Protein AF-A0A7C4FRC5-F1 (afdb_monomer_lite)

Structure (mmCIF, N/CA/C/O backbone):
data_AF-A0A7C4FRC5-F1
#
_entry.id   AF-A0A7C4FRC5-F1
#
loop_
_atom_site.group_PDB
_atom_site.id
_atom_site.type_symbol
_atom_site.label_atom_id
_atom_site.label_alt_id
_atom_site.label_comp_id
_atom_site.label_asym_id
_atom_site.label_entity_id
_atom_site.label_seq_id
_atom_site.pdbx_PDB_ins_code
_atom_site.Cartn_x
_atom_site.Cartn_y
_atom_site.Cartn_z
_atom_site.occupancy
_atom_site.B_iso_or_equiv
_atom_site.auth_seq_id
_atom_site.auth_comp_id
_atom_site.auth_asym_id
_atom_site.auth_atom_id
_atom_site.pdbx_PDB_model_num
ATOM 1 N N . MET A 1 1 ? 9.834 -43.094 17.248 1.00 32.97 1 MET A N 1
ATOM 2 C CA . MET A 1 1 ? 8.992 -43.008 16.038 1.00 32.97 1 MET A CA 1
ATOM 3 C C . MET A 1 1 ? 8.050 -41.825 16.230 1.00 32.97 1 MET A C 1
ATOM 5 O O . MET A 1 1 ? 7.130 -41.928 17.028 1.00 32.97 1 MET A O 1
ATOM 9 N N . LYS A 1 2 ? 8.375 -40.655 15.663 1.00 25.75 2 LYS A N 1
ATOM 10 C CA . LYS A 1 2 ? 7.592 -39.420 15.844 1.00 25.75 2 LYS A CA 1
ATOM 11 C C . LYS A 1 2 ? 6.600 -39.301 14.687 1.00 25.75 2 LYS A C 1
ATOM 13 O O . LYS A 1 2 ? 7.012 -39.291 13.533 1.00 25.75 2 LYS A O 1
ATOM 18 N N . ILE A 1 3 ? 5.315 -39.271 15.020 1.00 27.36 3 ILE A N 1
ATOM 19 C CA . ILE A 1 3 ? 4.209 -39.043 14.088 1.00 27.36 3 ILE A CA 1
ATOM 20 C C . ILE A 1 3 ? 4.120 -37.530 13.870 1.00 27.36 3 ILE A C 1
ATOM 22 O O . ILE A 1 3 ? 3.930 -36.783 14.829 1.00 27.36 3 ILE A O 1
ATOM 26 N N . TYR A 1 4 ? 4.300 -37.083 12.630 1.00 28.72 4 TYR A N 1
ATOM 27 C CA . TYR A 1 4 ? 4.084 -35.695 12.234 1.00 28.72 4 TYR A CA 1
ATOM 28 C C . TYR A 1 4 ? 2.622 -35.538 11.815 1.00 28.72 4 TYR A C 1
ATOM 30 O O . TYR A 1 4 ? 2.188 -36.144 10.837 1.00 28.72 4 TYR A O 1
ATOM 38 N N . TYR A 1 5 ? 1.862 -34.734 12.557 1.00 27.36 5 TYR A N 1
ATOM 39 C CA . TYR A 1 5 ? 0.552 -34.276 12.109 1.00 27.36 5 TYR A CA 1
ATOM 40 C C . TYR A 1 5 ? 0.762 -33.195 11.046 1.00 27.36 5 TYR A C 1
ATOM 42 O O . TYR A 1 5 ? 1.121 -32.062 11.355 1.00 27.36 5 TYR A O 1
ATOM 50 N N . VAL A 1 6 ? 0.570 -33.568 9.783 1.00 26.67 6 VAL A N 1
ATOM 51 C CA . VAL A 1 6 ? 0.382 -32.622 8.682 1.00 26.67 6 VAL A CA 1
ATOM 52 C C . VAL A 1 6 ? -1.038 -32.078 8.815 1.00 26.67 6 VAL A C 1
ATOM 54 O O . VAL A 1 6 ? -2.004 -32.813 8.613 1.00 26.67 6 VAL A O 1
ATOM 57 N N . LEU A 1 7 ? -1.177 -30.807 9.194 1.00 25.58 7 LEU A N 1
ATOM 58 C CA . LEU A 1 7 ? -2.469 -30.128 9.182 1.00 25.58 7 LEU A CA 1
ATOM 59 C C . LEU A 1 7 ? -2.797 -29.749 7.731 1.00 25.58 7 LEU A C 1
ATOM 61 O O . LEU A 1 7 ? -2.300 -28.761 7.199 1.00 25.58 7 LEU A O 1
ATOM 65 N N . PHE A 1 8 ? -3.618 -30.572 7.085 1.00 24.08 8 PHE A N 1
ATOM 66 C CA . PHE A 1 8 ? -4.292 -30.237 5.834 1.00 24.08 8 PHE A CA 1
ATOM 67 C C . PHE A 1 8 ? -5.433 -29.265 6.158 1.00 24.08 8 PHE A C 1
ATOM 69 O O . PHE A 1 8 ? -6.417 -29.670 6.774 1.00 24.08 8 PHE A O 1
ATOM 76 N N . LEU A 1 9 ? -5.332 -28.001 5.740 1.00 26.09 9 LEU A N 1
ATOM 77 C CA . LEU A 1 9 ? -6.499 -27.120 5.666 1.00 26.09 9 LEU A CA 1
ATOM 78 C C . LEU A 1 9 ? -6.950 -27.033 4.205 1.00 26.09 9 LEU A C 1
ATOM 80 O O . LEU A 1 9 ? -6.457 -26.237 3.412 1.00 26.09 9 LEU A O 1
ATOM 84 N N . LEU A 1 10 ? -7.877 -27.922 3.852 1.00 24.50 10 LEU A N 1
ATOM 85 C CA . LEU A 1 10 ? -8.695 -27.841 2.647 1.00 24.50 10 LEU A CA 1
ATOM 86 C C . LEU A 1 10 ? -9.792 -26.802 2.903 1.00 24.50 10 LEU A C 1
ATOM 88 O O . LEU A 1 10 ? -10.707 -27.061 3.680 1.00 24.50 10 LEU A O 1
ATOM 92 N N . ILE A 1 11 ? -9.729 -25.651 2.234 1.00 30.12 11 ILE A N 1
ATOM 93 C CA . ILE A 1 11 ? -10.901 -24.785 2.065 1.00 30.12 11 ILE A CA 1
ATOM 94 C C . ILE A 1 11 ? -11.220 -24.740 0.573 1.00 30.12 11 ILE A C 1
ATOM 96 O O . ILE A 1 11 ? -10.646 -23.982 -0.202 1.00 30.12 11 ILE A O 1
ATOM 100 N N . LEU A 1 12 ? -12.136 -25.624 0.180 1.00 25.16 12 LEU A N 1
ATOM 101 C CA . LEU A 1 12 ? -12.860 -25.565 -1.082 1.00 25.16 12 LEU A CA 1
ATOM 102 C C . LEU A 1 12 ? -13.913 -24.455 -0.976 1.00 25.16 12 LEU A C 1
ATOM 104 O O . LEU A 1 12 ? -14.933 -24.646 -0.318 1.00 25.16 12 LEU A O 1
ATOM 108 N N . PHE A 1 13 ? -13.707 -23.338 -1.672 1.00 29.98 13 PHE A N 1
ATOM 109 C CA . PHE A 1 13 ? -14.815 -22.514 -2.152 1.00 29.98 13 PHE A CA 1
ATOM 110 C C . PHE A 1 13 ? -14.759 -22.434 -3.675 1.00 29.98 13 PHE A C 1
ATOM 112 O O . PHE A 1 13 ? -13.964 -21.721 -4.277 1.00 29.98 13 PHE A O 1
ATOM 119 N N . SER A 1 14 ? -15.646 -23.213 -4.289 1.00 27.55 14 SER A N 1
ATOM 120 C CA . SER A 1 14 ? -16.075 -23.065 -5.672 1.00 27.55 14 SER A CA 1
ATOM 121 C C . SER A 1 14 ? -16.861 -21.758 -5.808 1.00 27.55 14 SER A C 1
ATOM 123 O O . SER A 1 14 ? -18.084 -21.763 -5.681 1.00 27.55 14 SER A O 1
ATOM 125 N N . ILE A 1 15 ? -16.177 -20.646 -6.077 1.00 31.58 15 ILE A N 1
ATOM 126 C CA . ILE A 1 15 ? -16.778 -19.459 -6.696 1.00 31.58 15 ILE A CA 1
ATOM 127 C C . ILE A 1 15 ? -15.751 -18.906 -7.690 1.00 31.58 15 ILE A C 1
ATOM 129 O O . ILE A 1 15 ? -14.695 -18.412 -7.309 1.00 31.58 15 ILE A O 1
ATOM 133 N N . ASN A 1 16 ? -16.056 -19.030 -8.980 1.00 32.56 16 ASN A N 1
ATOM 134 C CA . ASN A 1 16 ? -15.185 -18.722 -10.120 1.00 32.56 16 ASN A CA 1
ATOM 135 C C . ASN A 1 16 ? -14.867 -17.219 -10.317 1.00 32.56 16 ASN A C 1
ATOM 137 O O . ASN A 1 16 ? -14.818 -16.789 -11.461 1.00 32.56 16 ASN A O 1
ATOM 141 N N . ASN A 1 17 ? -14.672 -16.398 -9.274 1.00 33.22 17 ASN A N 1
ATOM 142 C CA . ASN A 1 17 ? -14.395 -14.957 -9.456 1.00 33.22 17 ASN A CA 1
ATOM 143 C C . ASN A 1 17 ? -13.605 -14.235 -8.341 1.00 33.22 17 ASN A C 1
ATOM 145 O O . ASN A 1 17 ? -13.540 -13.012 -8.367 1.00 33.22 17 ASN A O 1
ATOM 149 N N . PHE A 1 18 ? -12.957 -14.923 -7.398 1.00 32.84 18 PHE A N 1
ATOM 150 C CA . PHE A 1 18 ? -12.157 -14.249 -6.361 1.00 32.84 18 PHE A CA 1
ATOM 151 C C . PHE A 1 18 ? -10.654 -14.290 -6.674 1.00 32.84 18 PHE A C 1
ATOM 153 O O . PHE A 1 18 ? -10.051 -15.359 -6.696 1.00 32.84 18 PHE A O 1
ATOM 160 N N . SER A 1 19 ? -10.038 -13.122 -6.880 1.00 30.47 19 SER A N 1
ATOM 161 C CA . SER A 1 19 ? -8.584 -12.954 -6.760 1.00 30.47 19 SER A CA 1
ATOM 162 C C . SER A 1 19 ? -8.288 -12.532 -5.323 1.00 30.47 19 SER A C 1
ATOM 164 O O . SER A 1 19 ? -8.176 -11.344 -5.041 1.00 30.47 19 SER A O 1
ATOM 166 N N . GLN A 1 20 ? -8.250 -13.485 -4.390 1.00 34.88 20 GLN A N 1
ATOM 167 C CA . GLN A 1 20 ? -7.690 -13.210 -3.067 1.00 34.88 20 GLN A CA 1
ATOM 168 C C . GLN A 1 20 ? -6.168 -13.246 -3.186 1.00 34.88 20 GLN A C 1
ATOM 170 O O . GLN A 1 20 ? -5.600 -14.292 -3.500 1.00 34.88 20 GLN A O 1
ATOM 175 N N . GLU A 1 21 ? -5.506 -12.124 -2.921 1.00 36.75 21 GLU A N 1
ATOM 176 C CA . GLU A 1 21 ? -4.086 -12.154 -2.591 1.00 36.75 21 GLU A CA 1
ATOM 177 C C . GLU A 1 21 ? -3.965 -12.499 -1.113 1.00 36.75 21 GLU A C 1
ATOM 179 O O . GLU A 1 21 ? -4.065 -11.656 -0.227 1.00 36.75 21 GLU A O 1
ATOM 184 N N . ILE A 1 22 ? -3.793 -13.789 -0.830 1.00 32.66 22 ILE A N 1
ATOM 185 C CA . ILE A 1 22 ? -3.265 -14.189 0.466 1.00 32.66 22 ILE A CA 1
ATOM 186 C C . ILE A 1 22 ? -1.756 -13.984 0.376 1.00 32.66 22 ILE A C 1
ATOM 188 O O . ILE A 1 22 ? -1.034 -14.837 -0.144 1.00 32.66 22 ILE A O 1
ATOM 192 N N . THR A 1 23 ? -1.275 -12.841 0.860 1.00 34.06 23 THR A N 1
ATOM 193 C CA . THR A 1 23 ? 0.163 -12.606 1.003 1.00 34.06 23 THR A CA 1
ATOM 194 C C . THR A 1 23 ? 0.683 -13.484 2.132 1.00 34.06 23 THR A C 1
ATOM 196 O O . THR A 1 23 ? 0.594 -13.157 3.314 1.00 34.06 23 THR A O 1
ATOM 199 N N . PHE A 1 24 ? 1.223 -14.641 1.763 1.00 29.80 24 PHE A N 1
ATOM 200 C CA . PHE A 1 24 ? 2.051 -15.429 2.657 1.00 29.80 24 PHE A CA 1
ATOM 201 C C . PHE A 1 24 ? 3.438 -14.789 2.693 1.00 29.80 24 PHE A C 1
ATOM 203 O O . PHE A 1 24 ? 4.074 -14.633 1.653 1.00 29.80 24 PHE A O 1
ATOM 210 N N . ILE A 1 25 ? 3.941 -14.478 3.886 1.00 32.75 25 ILE A N 1
ATOM 211 C CA . ILE A 1 25 ? 5.380 -14.318 4.110 1.00 32.75 25 ILE A CA 1
ATOM 212 C C . ILE A 1 25 ? 5.878 -15.675 4.625 1.00 32.75 25 ILE A C 1
ATOM 214 O O . ILE A 1 25 ? 5.890 -15.901 5.836 1.00 32.75 25 ILE A O 1
ATOM 218 N N . PRO A 1 26 ? 6.216 -16.650 3.757 1.00 26.06 26 PRO A N 1
ATOM 219 C CA . PRO A 1 26 ? 6.842 -17.867 4.232 1.00 26.06 26 PRO A CA 1
ATOM 220 C C . PRO A 1 26 ? 8.276 -17.555 4.649 1.00 26.06 26 PRO A C 1
ATOM 222 O O . PRO A 1 26 ? 9.024 -16.899 3.921 1.00 26.06 26 PRO A O 1
ATOM 225 N N . ARG A 1 27 ? 8.718 -18.136 5.766 1.00 41.72 27 ARG A N 1
ATOM 226 C CA . ARG A 1 27 ? 10.141 -18.422 5.916 1.00 41.72 27 ARG A CA 1
ATOM 227 C C . ARG A 1 27 ? 10.386 -19.788 6.533 1.00 41.72 27 ARG A C 1
ATOM 229 O O . ARG A 1 27 ? 10.473 -19.964 7.740 1.00 41.72 27 ARG A O 1
ATOM 236 N N . GLN A 1 28 ? 10.633 -20.739 5.646 1.00 32.31 28 GLN A N 1
ATOM 237 C CA . GLN A 1 28 ? 11.805 -21.587 5.795 1.00 32.31 28 GLN A CA 1
ATOM 238 C C . GLN A 1 28 ? 12.615 -21.516 4.505 1.00 32.31 28 GLN A C 1
ATOM 240 O O . GLN A 1 28 ? 12.410 -22.294 3.585 1.00 32.31 28 GLN A O 1
ATOM 245 N N . SER A 1 29 ? 13.549 -20.571 4.465 1.00 32.97 29 SER A N 1
ATOM 246 C CA . SER A 1 29 ? 14.831 -20.736 3.776 1.00 32.97 29 SER A CA 1
ATOM 247 C C . SER A 1 29 ? 15.753 -19.590 4.191 1.00 32.97 29 SER A C 1
ATOM 249 O O . SER A 1 29 ? 15.619 -18.462 3.730 1.00 32.97 29 SER A O 1
ATOM 251 N N . THR A 1 30 ? 16.600 -19.912 5.171 1.00 35.31 30 THR A N 1
ATOM 252 C CA . THR A 1 30 ? 17.904 -19.321 5.523 1.00 35.31 30 THR A CA 1
ATOM 253 C C . THR A 1 30 ? 18.158 -17.871 5.102 1.00 35.31 30 THR A C 1
ATOM 255 O O . THR A 1 30 ? 18.715 -17.602 4.043 1.00 35.31 30 THR A O 1
ATOM 258 N N . VAL A 1 31 ? 17.844 -16.942 5.996 1.00 34.38 31 VAL A N 1
ATOM 259 C CA . VAL A 1 31 ? 18.383 -15.576 5.998 1.00 34.38 31 VAL A CA 1
ATOM 260 C C . VAL A 1 31 ? 18.594 -15.285 7.484 1.00 34.38 31 VAL A C 1
ATOM 262 O O . VAL A 1 31 ? 17.645 -15.374 8.263 1.00 34.38 31 VAL A O 1
ATOM 265 N N . ASN A 1 32 ? 19.838 -15.074 7.899 1.00 32.00 32 ASN A N 1
ATOM 266 C CA . ASN A 1 32 ? 20.213 -15.017 9.314 1.00 32.00 32 ASN A CA 1
ATOM 267 C C . ASN A 1 32 ? 19.869 -13.690 10.013 1.00 32.00 32 ASN A C 1
ATOM 269 O O . ASN A 1 32 ? 20.129 -13.588 11.201 1.00 32.00 32 ASN A O 1
ATOM 273 N N . ASP A 1 33 ? 19.225 -12.729 9.339 1.00 38.34 33 ASP A N 1
ATOM 274 C CA . ASP A 1 33 ? 19.012 -11.381 9.892 1.00 38.34 33 ASP A CA 1
ATOM 275 C C . ASP A 1 33 ? 17.567 -10.869 9.763 1.00 38.34 33 ASP A C 1
ATOM 277 O O . ASP A 1 33 ? 17.327 -9.794 9.224 1.00 38.34 33 ASP A O 1
ATOM 281 N N . THR A 1 34 ? 16.561 -11.596 10.262 1.00 40.94 34 THR A N 1
ATOM 282 C CA . THR A 1 34 ? 15.280 -10.930 10.586 1.00 40.94 34 THR A CA 1
ATOM 283 C C . THR A 1 34 ? 14.762 -11.373 11.946 1.00 40.94 34 THR A C 1
ATOM 285 O O . THR A 1 34 ? 14.384 -12.524 12.138 1.00 40.94 34 THR A O 1
ATOM 288 N N . ILE A 1 35 ? 14.798 -10.400 12.847 1.00 37.84 35 ILE A N 1
ATOM 289 C CA . ILE A 1 35 ? 14.383 -10.318 14.248 1.00 37.84 35 ILE A CA 1
ATOM 290 C C . ILE A 1 35 ? 12.922 -10.776 14.476 1.00 37.84 35 ILE A C 1
ATOM 292 O O . ILE A 1 35 ? 12.035 -10.350 13.741 1.00 37.84 35 ILE A O 1
ATOM 296 N N . GLY A 1 36 ? 12.685 -11.569 15.537 1.00 45.22 36 GLY A N 1
ATOM 297 C CA . GLY A 1 36 ? 11.367 -11.870 16.137 1.00 45.22 36 GLY A CA 1
ATOM 298 C C . GLY A 1 36 ? 10.914 -13.341 16.059 1.00 45.22 36 GLY A C 1
ATOM 299 O O . GLY A 1 36 ? 10.918 -13.931 14.985 1.00 45.22 36 GLY A O 1
ATOM 300 N N . ASP A 1 37 ? 10.479 -13.921 17.188 1.00 47.16 37 ASP A N 1
ATOM 301 C CA . ASP A 1 37 ? 9.996 -15.318 17.299 1.00 47.16 37 ASP A CA 1
ATOM 302 C C . ASP A 1 37 ? 8.526 -15.516 16.854 1.00 47.16 37 ASP A C 1
ATOM 304 O O . ASP A 1 37 ? 8.022 -16.642 16.838 1.00 47.16 37 ASP A O 1
ATOM 308 N N . GLU A 1 38 ? 7.812 -14.443 16.492 1.00 53.72 38 GLU A N 1
ATOM 309 C CA . GLU A 1 38 ? 6.369 -14.476 16.221 1.00 53.72 38 GLU A CA 1
ATOM 310 C C . GLU A 1 38 ? 6.035 -14.303 14.732 1.00 53.72 38 GLU A C 1
ATOM 312 O O . GLU A 1 38 ? 6.469 -13.364 14.064 1.00 53.72 38 GLU A O 1
ATOM 317 N N . VAL A 1 39 ? 5.207 -15.210 14.207 1.00 58.56 39 VAL A N 1
ATOM 318 C CA . VAL A 1 39 ? 4.659 -15.133 12.847 1.00 58.56 39 VAL A CA 1
ATOM 319 C C . VAL A 1 39 ? 3.407 -14.257 12.865 1.00 58.56 39 VAL A C 1
ATOM 321 O O . VAL A 1 39 ? 2.383 -14.650 13.422 1.00 58.56 39 VAL A O 1
ATOM 324 N N . VAL A 1 40 ? 3.456 -13.101 12.202 1.00 67.19 40 VAL A N 1
ATOM 325 C CA . VAL A 1 40 ? 2.280 -12.243 11.996 1.00 67.19 40 VAL A CA 1
ATOM 326 C C . VAL A 1 40 ? 1.644 -12.585 10.652 1.00 67.19 40 VAL A C 1
ATOM 328 O O . VAL A 1 40 ? 2.282 -12.478 9.608 1.00 67.19 40 VAL A O 1
ATOM 331 N N . ILE A 1 41 ? 0.372 -12.985 10.665 1.00 81.56 41 ILE A N 1
ATOM 332 C CA . ILE A 1 41 ? -0.411 -13.235 9.450 1.00 81.56 41 ILE A CA 1
ATOM 333 C C . ILE A 1 41 ? -1.621 -12.307 9.466 1.00 81.56 41 ILE A C 1
ATOM 335 O O . ILE A 1 41 ? -2.393 -12.316 10.426 1.00 81.56 41 ILE A O 1
ATOM 339 N N . TYR A 1 42 ? -1.823 -11.562 8.384 1.00 90.31 42 TYR A N 1
ATOM 340 C CA . TYR A 1 42 ? -3.022 -10.760 8.160 1.00 90.31 42 TYR A CA 1
ATOM 341 C C . TYR A 1 42 ? -3.782 -11.246 6.922 1.00 90.31 42 TYR A C 1
ATOM 343 O O . TYR A 1 42 ? -3.245 -12.004 6.116 1.00 90.31 42 TYR A O 1
ATOM 351 N N . ILE A 1 43 ? -5.044 -10.838 6.791 1.00 94.06 43 ILE A N 1
ATOM 352 C CA . ILE A 1 43 ? -5.867 -11.107 5.606 1.00 94.06 43 ILE A CA 1
ATOM 353 C C . ILE A 1 43 ? -6.202 -9.782 4.928 1.00 94.06 43 ILE A C 1
ATOM 355 O O . ILE A 1 43 ? -6.788 -8.895 5.551 1.00 94.06 43 ILE A O 1
ATOM 359 N N . ASP A 1 44 ? -5.848 -9.669 3.653 1.00 96.19 44 ASP A N 1
ATOM 360 C CA . ASP A 1 44 ? -6.383 -8.637 2.775 1.00 96.19 44 ASP A CA 1
ATOM 361 C C . ASP A 1 44 ? -7.735 -9.105 2.227 1.00 96.19 44 ASP A C 1
ATOM 363 O O . ASP A 1 44 ? -7.835 -10.150 1.581 1.00 96.19 44 ASP A O 1
ATOM 367 N N . LEU A 1 45 ? -8.801 -8.382 2.560 1.00 97.19 45 LEU A N 1
ATOM 368 C CA . LEU A 1 45 ? -10.168 -8.778 2.229 1.00 97.19 45 LEU A CA 1
ATOM 369 C C . LEU A 1 45 ? -10.435 -8.694 0.722 1.00 97.19 45 LEU A C 1
ATOM 371 O O . LEU A 1 45 ? -11.249 -9.468 0.214 1.00 97.19 45 LEU A O 1
ATOM 375 N N . ALA A 1 46 ? -9.785 -7.759 0.025 1.00 96.38 46 ALA A N 1
ATOM 376 C CA . ALA A 1 46 ? -9.938 -7.554 -1.410 1.00 96.38 46 ALA A CA 1
ATOM 377 C C . ALA A 1 46 ? -8.813 -6.662 -1.948 1.00 96.38 46 ALA A C 1
ATOM 379 O O . ALA A 1 46 ? -8.694 -5.511 -1.525 1.00 96.38 46 ALA A O 1
ATOM 380 N N . ASN A 1 47 ? -8.056 -7.172 -2.927 1.00 94.81 47 ASN A N 1
ATOM 381 C CA . ASN A 1 47 ? -7.021 -6.387 -3.592 1.00 94.81 47 ASN A CA 1
ATOM 382 C C . ASN A 1 47 ? -7.638 -5.318 -4.519 1.00 94.81 47 ASN A C 1
ATOM 384 O O . ASN A 1 47 ? -8.487 -5.643 -5.352 1.00 94.81 47 ASN A O 1
ATOM 388 N N . GLU A 1 48 ? -7.196 -4.064 -4.399 1.00 95.81 48 GLU A N 1
ATOM 389 C CA . GLU A 1 48 ? -7.633 -2.896 -5.172 1.00 95.81 48 GLU A CA 1
ATOM 390 C C . GLU A 1 48 ? -9.165 -2.808 -5.287 1.00 95.81 48 GLU A C 1
ATOM 392 O O . GLU A 1 48 ? -9.735 -2.595 -6.361 1.00 95.81 48 GLU A O 1
ATOM 397 N N . ARG A 1 49 ? -9.852 -2.978 -4.154 1.00 97.19 49 ARG A N 1
ATOM 398 C CA . ARG A 1 49 ? -11.310 -3.187 -4.066 1.00 97.19 49 ARG A CA 1
ATOM 399 C C . ARG A 1 49 ? -12.170 -2.120 -4.747 1.00 97.19 49 ARG A C 1
ATOM 401 O O . ARG A 1 49 ? -13.355 -2.334 -4.978 1.00 97.19 49 ARG A O 1
ATOM 408 N N . ASN A 1 50 ? -11.635 -0.925 -4.978 1.00 97.50 50 ASN A N 1
ATOM 409 C CA . ASN A 1 50 ? -12.349 0.204 -5.574 1.00 97.50 50 ASN A CA 1
ATOM 410 C C . ASN A 1 50 ? -12.344 0.177 -7.111 1.00 97.50 50 ASN A C 1
ATOM 412 O O . ASN A 1 50 ? -13.086 0.949 -7.728 1.00 97.50 50 ASN A O 1
ATOM 416 N N . ILE A 1 51 ? -11.546 -0.687 -7.742 1.00 95.88 51 ILE A N 1
ATOM 417 C CA . ILE A 1 51 ? -11.493 -0.765 -9.200 1.00 95.88 51 ILE A C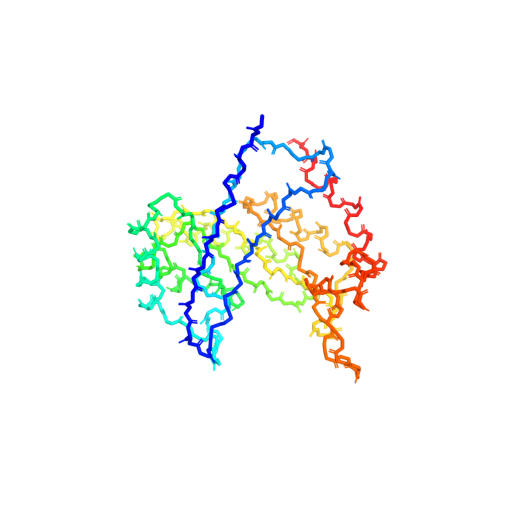A 1
ATOM 418 C C . ILE A 1 51 ? -12.793 -1.363 -9.740 1.00 95.88 51 ILE A C 1
ATOM 420 O O . ILE A 1 51 ? -13.173 -2.470 -9.379 1.00 95.88 51 ILE A O 1
ATOM 424 N N . GLN A 1 52 ? -13.461 -0.617 -10.627 1.00 95.81 52 GLN A N 1
ATOM 425 C CA . GLN A 1 52 ? -14.805 -0.892 -11.162 1.00 95.81 52 GLN A CA 1
ATOM 426 C C . GLN A 1 52 ? -14.835 -2.020 -12.214 1.00 95.81 52 GLN A C 1
ATOM 428 O O . GLN A 1 52 ? -15.494 -1.912 -13.248 1.00 95.81 52 GLN A O 1
ATOM 433 N N . ASP A 1 53 ? -14.092 -3.096 -11.969 1.00 93.50 53 ASP A N 1
ATOM 434 C CA . ASP A 1 53 ? -14.158 -4.341 -12.727 1.00 93.50 53 ASP A CA 1
ATOM 435 C C . ASP A 1 53 ? -14.538 -5.506 -11.796 1.00 93.50 53 ASP A C 1
ATOM 437 O O . ASP A 1 53 ? -15.144 -5.308 -10.745 1.00 93.50 53 ASP A O 1
ATOM 441 N N . ARG A 1 54 ? -14.199 -6.742 -12.170 1.00 92.75 54 ARG A N 1
ATOM 442 C CA . ARG A 1 54 ? -14.440 -7.939 -11.348 1.00 92.75 54 ARG A CA 1
ATOM 443 C C . ARG A 1 54 ? -13.800 -7.901 -9.950 1.00 92.75 54 ARG A C 1
ATOM 445 O O . ARG A 1 54 ? -14.114 -8.765 -9.141 1.00 92.75 54 ARG A O 1
ATOM 452 N N . ARG A 1 55 ? -12.874 -6.973 -9.693 1.00 90.19 55 ARG A N 1
ATOM 453 C CA . ARG A 1 55 ? -12.228 -6.744 -8.393 1.00 90.19 55 ARG A CA 1
ATOM 454 C C . ARG A 1 55 ? -13.066 -5.894 -7.446 1.00 90.19 55 ARG A C 1
ATOM 456 O O . ARG A 1 55 ? -12.733 -5.837 -6.267 1.00 90.19 55 ARG A O 1
ATOM 463 N N . TYR A 1 56 ? -14.106 -5.218 -7.939 1.00 96.56 56 TYR A N 1
ATOM 464 C CA . TYR A 1 56 ? -14.879 -4.303 -7.112 1.00 96.56 56 TYR A CA 1
ATOM 465 C C . TYR A 1 56 ? -15.523 -5.030 -5.928 1.00 96.56 56 TYR A C 1
ATOM 467 O O . TYR A 1 56 ? -16.305 -5.960 -6.124 1.00 96.56 56 TYR A O 1
ATOM 475 N N . VAL A 1 57 ? -15.247 -4.555 -4.711 1.00 97.44 57 VAL A N 1
ATOM 476 C CA . VAL A 1 57 ? -15.899 -5.014 -3.479 1.00 97.44 57 VAL A CA 1
ATOM 477 C C . VAL A 1 57 ? -16.358 -3.799 -2.675 1.00 97.44 57 VAL A C 1
ATOM 479 O O . VAL A 1 57 ? -15.568 -2.936 -2.274 1.00 97.44 57 VAL A O 1
ATOM 482 N N . GLY A 1 58 ? -17.670 -3.717 -2.447 1.00 97.88 58 GLY A N 1
ATOM 483 C CA . GLY A 1 58 ? -18.296 -2.629 -1.699 1.00 97.88 58 GLY A CA 1
ATOM 484 C C . GLY A 1 58 ? -17.981 -2.687 -0.202 1.00 97.88 58 GLY A C 1
ATOM 485 O O . GLY A 1 58 ? -17.691 -3.744 0.351 1.00 97.88 58 GLY A O 1
ATOM 486 N N . PHE A 1 59 ? -18.080 -1.547 0.488 1.00 98.62 59 PHE A N 1
ATOM 487 C CA . PHE A 1 59 ? -17.792 -1.477 1.927 1.00 98.62 59 PHE A CA 1
ATOM 488 C C . PHE A 1 59 ? -18.681 -2.399 2.776 1.00 98.62 59 PHE A C 1
ATOM 490 O O . PHE A 1 59 ? -18.175 -3.005 3.715 1.00 98.62 59 PHE A O 1
ATOM 497 N N . ASP A 1 60 ? -19.959 -2.563 2.424 1.00 98.12 60 ASP A N 1
ATOM 498 C CA . ASP A 1 60 ? -20.872 -3.462 3.145 1.00 98.12 60 ASP A CA 1
ATOM 499 C C . ASP A 1 60 ? -20.410 -4.925 3.066 1.00 98.12 60 ASP A C 1
ATOM 501 O O . ASP A 1 60 ? -20.438 -5.655 4.058 1.00 98.12 60 ASP A O 1
ATOM 505 N N . GLU A 1 61 ? -19.924 -5.351 1.897 1.00 98.12 61 GLU A N 1
ATOM 506 C CA . GLU A 1 61 ? -19.377 -6.694 1.704 1.00 98.12 61 GLU A CA 1
ATOM 507 C C . GLU A 1 61 ? -18.058 -6.872 2.465 1.00 98.12 61 GLU A C 1
ATOM 509 O O . GLU A 1 61 ? -17.876 -7.885 3.144 1.00 98.12 61 GLU A O 1
ATOM 514 N N . LEU A 1 62 ? -17.178 -5.864 2.451 1.00 98.62 62 LEU A N 1
ATOM 515 C CA . LEU A 1 62 ? -15.954 -5.876 3.257 1.00 98.62 62 LEU A CA 1
ATOM 516 C C . LEU A 1 62 ? -16.258 -6.017 4.755 1.00 98.62 62 LEU A C 1
ATOM 518 O O . LEU A 1 62 ? -15.592 -6.800 5.432 1.00 98.62 62 LEU A O 1
ATOM 522 N N . SER A 1 63 ? -17.272 -5.318 5.276 1.00 98.44 63 SER A N 1
ATOM 523 C CA . SER A 1 63 ? -17.707 -5.463 6.672 1.00 98.44 63 SER A CA 1
ATOM 524 C C . SER A 1 63 ? -18.157 -6.893 6.980 1.00 98.44 63 SER A C 1
ATOM 526 O O . SER A 1 63 ? -17.739 -7.460 7.989 1.00 98.44 63 SER A O 1
ATOM 528 N N . ILE A 1 64 ? -18.940 -7.516 6.090 1.00 98.31 64 ILE A N 1
ATOM 529 C CA . ILE A 1 64 ? -19.377 -8.913 6.248 1.00 98.31 64 ILE A CA 1
ATOM 530 C C . ILE A 1 64 ? -18.172 -9.863 6.273 1.00 98.31 64 ILE A C 1
ATOM 532 O O . ILE A 1 64 ? -18.091 -10.726 7.151 1.00 98.31 64 ILE A O 1
ATOM 536 N N . LEU A 1 65 ? -17.226 -9.713 5.341 1.00 97.94 65 LEU A N 1
ATOM 537 C CA . LEU A 1 65 ? -16.022 -10.548 5.278 1.00 97.94 65 LEU A CA 1
ATOM 538 C C . LEU A 1 65 ? -15.159 -10.383 6.535 1.00 97.94 65 LEU A C 1
ATOM 540 O O . LEU A 1 65 ? -14.748 -11.375 7.145 1.00 97.94 65 LEU A O 1
ATOM 544 N N . ARG A 1 66 ? -14.944 -9.135 6.965 1.00 98.12 66 ARG A N 1
ATOM 545 C CA . ARG A 1 66 ? -14.218 -8.804 8.194 1.00 98.12 66 ARG A CA 1
ATOM 546 C C . ARG A 1 66 ? -14.856 -9.466 9.409 1.00 98.12 66 ARG A C 1
ATOM 548 O O . ARG A 1 66 ? -14.153 -10.097 10.197 1.00 98.12 66 ARG A O 1
ATOM 555 N N . ASP A 1 67 ? -16.171 -9.350 9.567 1.00 98.12 67 ASP A N 1
ATOM 556 C CA . ASP A 1 67 ? -16.877 -9.910 10.719 1.00 98.12 67 ASP A CA 1
ATOM 557 C C . ASP A 1 67 ? -16.846 -11.440 10.723 1.00 98.12 67 ASP A C 1
ATOM 559 O O . ASP A 1 67 ? -16.681 -12.050 11.781 1.00 98.12 67 ASP A O 1
ATOM 563 N N . ARG A 1 68 ? -16.902 -12.078 9.547 1.00 97.88 68 ARG A N 1
ATOM 564 C CA . ARG A 1 68 ? -16.711 -13.530 9.424 1.00 97.88 68 ARG A CA 1
ATOM 565 C C . ARG A 1 68 ? -15.325 -13.957 9.888 1.00 97.88 68 ARG A C 1
ATOM 567 O O . ARG A 1 68 ? -15.236 -14.855 10.723 1.00 97.88 68 ARG A O 1
ATOM 574 N N . ILE A 1 69 ? -14.268 -13.294 9.421 1.00 95.06 69 ILE A N 1
ATOM 575 C CA . ILE A 1 69 ? -12.896 -13.586 9.859 1.00 95.06 69 ILE A CA 1
ATOM 576 C C . ILE A 1 69 ? -12.769 -13.403 11.369 1.00 95.06 69 ILE A C 1
ATOM 578 O O . ILE A 1 69 ? -12.311 -14.309 12.058 1.00 95.06 69 ILE A O 1
ATOM 582 N N . LYS A 1 70 ? -13.251 -12.279 11.903 1.00 94.31 70 LYS A N 1
ATOM 583 C CA . LYS A 1 70 ? -13.134 -11.950 13.330 1.00 94.31 70 LYS A CA 1
ATOM 584 C C . LYS A 1 70 ? -13.998 -12.836 14.228 1.00 94.31 70 LYS A C 1
ATOM 586 O O . LYS A 1 70 ? -13.686 -12.973 15.404 1.00 94.31 70 LYS A O 1
ATOM 591 N N . SER A 1 71 ? -15.049 -13.464 13.695 1.00 96.69 71 SER A N 1
ATOM 592 C CA . SER A 1 71 ? -15.819 -14.489 14.416 1.00 96.69 71 SER A CA 1
ATOM 593 C C . SER A 1 71 ? -15.071 -15.821 14.560 1.00 96.69 71 SER A C 1
ATOM 595 O O . SER A 1 71 ? -15.342 -16.567 15.497 1.00 96.69 71 SER A O 1
ATOM 597 N N . ILE A 1 72 ? -14.137 -16.111 13.647 1.00 95.19 72 ILE A N 1
ATOM 598 C CA . ILE A 1 72 ? -13.317 -17.331 13.642 1.00 95.19 72 ILE A CA 1
ATOM 599 C C . ILE A 1 72 ? -12.018 -17.096 14.420 1.00 95.19 72 ILE A C 1
ATOM 601 O O . ILE A 1 72 ? -11.649 -17.899 15.271 1.00 95.19 72 ILE A O 1
ATOM 605 N N . ASP A 1 73 ? -11.339 -15.989 14.128 1.00 92.31 73 ASP A N 1
ATOM 606 C CA . ASP A 1 73 ? -10.079 -15.579 14.739 1.00 92.31 73 ASP A CA 1
ATOM 607 C C . ASP A 1 73 ? -10.156 -14.076 15.076 1.00 92.31 73 ASP A C 1
ATOM 609 O O . ASP A 1 73 ? -9.846 -13.224 14.236 1.00 92.31 73 ASP A O 1
ATOM 613 N N . PRO A 1 74 ? -10.595 -13.718 16.301 1.00 93.81 74 PRO A N 1
ATOM 614 C CA . PRO A 1 74 ? -10.731 -12.322 16.721 1.00 93.81 74 PRO A CA 1
ATOM 615 C C . PRO A 1 74 ? -9.422 -11.523 16.686 1.00 93.81 74 PRO A C 1
ATOM 617 O O . PRO A 1 74 ? -9.462 -10.296 16.563 1.00 93.81 74 PRO A O 1
ATOM 620 N N . GLN A 1 75 ? -8.273 -12.200 16.796 1.00 89.38 75 GLN A N 1
ATOM 621 C CA . GLN A 1 75 ? -6.949 -11.574 16.794 1.00 89.38 75 GLN A CA 1
ATOM 622 C C . GLN A 1 75 ? -6.374 -11.415 15.383 1.00 89.38 75 GLN A C 1
ATOM 624 O O . GLN A 1 75 ? -5.431 -10.646 15.201 1.00 89.38 75 GLN A O 1
ATOM 629 N N . ARG A 1 76 ? -6.954 -12.076 14.371 1.00 93.06 76 ARG A N 1
ATOM 630 C CA . ARG A 1 76 ? -6.499 -11.976 12.981 1.00 93.06 76 ARG A CA 1
ATOM 631 C C . ARG A 1 76 ? -6.506 -10.535 12.504 1.00 93.06 76 ARG A C 1
ATOM 633 O O . ARG A 1 76 ? -7.574 -9.931 12.442 1.00 93.06 76 ARG A O 1
ATOM 640 N N . LEU A 1 77 ? -5.352 -10.003 12.115 1.00 94.38 77 LEU A N 1
ATOM 641 C CA . LEU A 1 77 ? -5.280 -8.685 11.492 1.00 94.38 77 LEU A CA 1
ATOM 642 C C . LEU A 1 77 ? -5.950 -8.710 10.111 1.00 94.38 77 LEU A C 1
ATOM 644 O O . LEU A 1 77 ? -5.763 -9.659 9.347 1.00 94.38 77 LEU A O 1
ATOM 648 N N . VAL A 1 78 ? -6.721 -7.675 9.790 1.00 96.44 78 VAL A N 1
ATOM 649 C CA . VAL A 1 78 ? -7.409 -7.533 8.502 1.00 96.44 78 VAL A CA 1
ATOM 650 C C . VAL A 1 78 ? -7.220 -6.149 7.894 1.00 96.44 78 VAL A C 1
ATOM 652 O O . VAL A 1 78 ? -7.233 -5.133 8.593 1.00 96.44 78 VAL A O 1
ATOM 655 N N . THR A 1 79 ? -7.115 -6.113 6.571 1.00 98.12 79 THR A N 1
ATOM 656 C CA . THR A 1 79 ? -7.102 -4.889 5.765 1.00 98.12 79 THR A CA 1
ATOM 657 C C . THR A 1 79 ? -7.918 -5.078 4.489 1.00 98.12 79 THR A C 1
ATOM 659 O O . THR A 1 79 ? -8.467 -6.150 4.264 1.00 98.12 79 THR A O 1
ATOM 662 N N . ALA A 1 80 ? -8.049 -4.038 3.680 1.00 97.75 80 ALA A N 1
ATOM 663 C CA . ALA A 1 80 ? -8.650 -4.105 2.357 1.00 97.75 80 ALA A CA 1
ATOM 664 C C . ALA A 1 80 ? -7.989 -3.037 1.490 1.00 97.75 80 ALA A C 1
ATOM 666 O O . ALA A 1 80 ? -8.162 -1.842 1.764 1.00 97.75 80 ALA A O 1
ATOM 667 N N . SER A 1 81 ? -7.239 -3.454 0.475 1.00 95.69 81 SER A N 1
ATOM 668 C CA . SER A 1 81 ? -6.407 -2.519 -0.272 1.00 95.69 81 SER A CA 1
ATOM 669 C C . SER A 1 81 ? -7.189 -1.645 -1.250 1.00 95.69 81 SER A C 1
ATOM 671 O O . SER A 1 81 ? -8.277 -1.985 -1.732 1.00 95.69 81 SER A O 1
ATOM 673 N N . GLN A 1 82 ? -6.652 -0.452 -1.501 1.00 97.44 82 GLN A N 1
ATOM 674 C CA . GLN A 1 82 ? -7.249 0.547 -2.381 1.00 97.44 82 GLN A CA 1
ATOM 675 C C . GLN A 1 82 ? -6.289 0.878 -3.517 1.00 97.44 82 GLN A C 1
ATOM 677 O O . GLN A 1 82 ? -5.174 1.323 -3.274 1.00 97.44 82 GLN A O 1
ATOM 682 N N . GLY A 1 83 ? -6.759 0.751 -4.757 1.00 96.06 83 GLY A N 1
ATOM 683 C CA . GLY A 1 83 ? -6.092 1.301 -5.928 1.00 96.06 83 GLY A CA 1
ATOM 684 C C . GLY A 1 83 ? -6.081 2.829 -5.868 1.00 96.06 83 GLY A C 1
ATOM 685 O O . GLY A 1 83 ? -7.139 3.461 -5.930 1.00 96.06 83 GLY A O 1
ATOM 686 N N . GLY A 1 84 ? -4.892 3.423 -5.784 1.00 95.12 84 GLY A N 1
ATOM 687 C CA . GLY A 1 84 ? -4.702 4.864 -5.645 1.00 95.12 84 GLY A CA 1
ATOM 688 C C . GLY A 1 84 ? -4.733 5.353 -4.196 1.00 95.12 84 GLY A C 1
ATOM 689 O O . GLY A 1 84 ? -4.801 4.584 -3.237 1.00 95.12 84 GLY A O 1
ATOM 690 N N . ASP A 1 85 ? -4.672 6.676 -4.043 1.00 96.38 85 ASP A N 1
ATOM 691 C CA . ASP A 1 85 ? -4.782 7.311 -2.732 1.00 96.38 85 ASP A CA 1
ATOM 692 C C . ASP A 1 85 ? -6.214 7.243 -2.180 1.00 96.38 85 ASP A C 1
ATOM 694 O O . ASP A 1 85 ? -7.195 7.318 -2.925 1.00 96.38 85 ASP A O 1
ATOM 698 N N . ILE A 1 86 ? -6.334 7.114 -0.856 1.00 98.00 86 ILE A N 1
ATOM 699 C CA . ILE A 1 86 ? -7.625 7.023 -0.166 1.00 98.00 86 ILE A CA 1
ATOM 700 C C . ILE A 1 86 ? -8.103 8.428 0.201 1.00 98.00 86 ILE A C 1
ATOM 702 O O . ILE A 1 86 ? -7.417 9.163 0.909 1.00 98.00 86 ILE A O 1
ATOM 706 N N . SER A 1 87 ? -9.297 8.797 -0.261 1.00 98.06 87 SER A N 1
ATOM 707 C CA . SER A 1 87 ? -9.949 10.052 0.133 1.00 98.06 87 SER A CA 1
ATOM 708 C C . SER A 1 87 ? -10.397 10.030 1.602 1.00 98.06 87 SER A C 1
ATOM 710 O O . SER A 1 87 ? -10.640 8.962 2.161 1.00 98.06 87 SER A O 1
ATOM 712 N N . GLU A 1 88 ? -10.592 11.194 2.235 1.00 98.44 88 GLU A N 1
ATOM 713 C CA . GLU A 1 88 ? -11.080 11.258 3.627 1.00 98.44 88 GLU A CA 1
ATOM 714 C C . GLU A 1 88 ? -12.435 10.540 3.808 1.00 98.44 88 GLU A C 1
ATOM 716 O O . GLU A 1 88 ? -12.653 9.862 4.813 1.00 98.44 88 GLU A O 1
ATOM 721 N N . GLU A 1 89 ? -13.341 10.654 2.828 1.00 98.38 89 GLU A N 1
ATOM 722 C CA . GLU A 1 89 ? -14.656 10.001 2.864 1.00 98.38 89 GLU A CA 1
ATOM 723 C C . GLU A 1 89 ? -14.527 8.472 2.864 1.00 98.38 89 GLU A C 1
ATOM 725 O O . GLU A 1 89 ? -15.171 7.780 3.657 1.00 98.38 89 GLU A O 1
ATOM 730 N N . GLU A 1 90 ? -13.678 7.930 1.993 1.00 98.31 90 GLU A N 1
ATOM 731 C CA . GLU A 1 90 ? -13.450 6.489 1.926 1.00 98.31 90 GLU A CA 1
ATOM 732 C C . GLU A 1 90 ? -12.656 5.977 3.122 1.00 98.31 90 GLU A C 1
ATOM 734 O O . GLU A 1 90 ? -12.985 4.923 3.667 1.00 98.31 90 GLU A O 1
ATOM 739 N N . LEU A 1 91 ? -11.668 6.742 3.588 1.00 98.75 91 LEU A N 1
ATOM 740 C CA . LEU A 1 91 ? -10.916 6.423 4.794 1.00 98.75 91 LEU A CA 1
ATOM 741 C C . LEU A 1 91 ? -11.855 6.317 5.999 1.00 98.75 91 LEU A C 1
ATOM 743 O O . LEU A 1 91 ? -11.755 5.369 6.777 1.00 98.75 91 LEU A O 1
ATOM 747 N N . ARG A 1 92 ? -12.832 7.223 6.122 1.00 98.75 92 ARG A N 1
ATOM 748 C CA . ARG A 1 92 ? -13.865 7.129 7.159 1.00 98.75 92 ARG A CA 1
ATOM 749 C C . ARG A 1 92 ? -14.636 5.813 7.075 1.00 98.75 92 ARG A C 1
ATOM 751 O O . ARG A 1 92 ? -14.807 5.148 8.093 1.00 98.75 92 ARG A O 1
ATOM 758 N N . LYS A 1 93 ? -15.043 5.385 5.877 1.00 98.75 93 LYS A N 1
ATOM 759 C CA . LYS A 1 93 ? -15.748 4.106 5.675 1.00 98.75 93 LYS A CA 1
ATOM 760 C C . LYS A 1 93 ? -14.871 2.903 6.051 1.00 98.75 93 LYS A C 1
ATOM 762 O O . LYS A 1 93 ? -15.335 2.013 6.765 1.00 98.75 93 LYS A O 1
ATOM 767 N N . TYR A 1 94 ? -13.591 2.896 5.683 1.00 98.75 94 TYR A N 1
ATOM 768 C CA . TYR A 1 94 ? -12.651 1.862 6.132 1.00 98.75 94 TYR A CA 1
ATOM 769 C C . TYR A 1 94 ? -12.536 1.787 7.661 1.00 98.75 94 TYR A C 1
ATOM 771 O O . TYR A 1 94 ? -12.549 0.697 8.242 1.00 98.75 94 TYR A O 1
ATOM 779 N N . LEU A 1 95 ? -12.445 2.939 8.325 1.00 98.69 95 LEU A N 1
ATOM 780 C CA . LEU A 1 95 ? -12.180 3.011 9.759 1.00 98.69 95 LEU A CA 1
ATOM 781 C C . LEU A 1 95 ? -13.423 2.797 10.625 1.00 98.69 95 LEU A C 1
ATOM 783 O O . LEU A 1 95 ? -13.316 2.142 11.662 1.00 98.69 95 LEU A O 1
ATOM 787 N N . GLU A 1 96 ? -14.576 3.319 10.222 1.00 98.44 96 GLU A N 1
ATOM 788 C CA . GLU A 1 96 ? -15.807 3.302 11.020 1.00 98.44 96 GLU A CA 1
ATOM 789 C C . GLU A 1 96 ? -16.766 2.178 10.602 1.00 98.44 96 GLU A C 1
ATOM 791 O O . GLU A 1 96 ? -17.384 1.554 11.468 1.00 98.44 96 GLU A O 1
ATOM 796 N N . THR A 1 97 ? -16.880 1.897 9.296 1.00 98.00 97 THR A N 1
ATOM 797 C CA . THR A 1 97 ? -17.823 0.899 8.751 1.00 98.00 97 THR A CA 1
ATOM 798 C C . THR A 1 97 ? -17.200 -0.493 8.696 1.00 98.00 97 THR A C 1
ATOM 800 O O . THR A 1 97 ? -17.716 -1.422 9.317 1.00 98.00 97 THR A O 1
ATOM 803 N N . VAL A 1 98 ? -16.066 -0.645 8.003 1.00 98.62 98 VAL A N 1
ATOM 804 C CA . VAL A 1 98 ? -15.380 -1.949 7.873 1.00 98.62 98 VAL A CA 1
ATOM 805 C C . VAL A 1 98 ? -14.581 -2.289 9.123 1.00 98.62 98 VAL A C 1
ATOM 807 O O . VAL A 1 98 ? -14.455 -3.452 9.500 1.00 98.62 98 VAL A O 1
ATOM 810 N N . LYS A 1 99 ? -14.059 -1.262 9.797 1.00 98.44 99 LYS A N 1
ATOM 811 C CA . LYS A 1 99 ? -13.216 -1.391 10.987 1.00 98.44 99 LYS A CA 1
ATOM 812 C C . LYS A 1 99 ? -11.984 -2.266 10.731 1.00 98.44 99 LYS A C 1
ATOM 814 O O . LYS A 1 99 ? -11.673 -3.152 11.531 1.00 98.44 99 LYS A O 1
ATOM 819 N N . ILE A 1 100 ? -11.284 -1.998 9.626 1.00 98.25 100 ILE A N 1
ATOM 820 C CA . ILE A 1 100 ? -9.988 -2.627 9.317 1.00 98.25 100 ILE A CA 1
ATOM 821 C C . ILE A 1 100 ? -8.941 -2.298 10.385 1.00 98.25 100 ILE A C 1
ATOM 823 O O . ILE A 1 100 ? -9.082 -1.295 11.093 1.00 98.25 100 ILE A O 1
ATOM 827 N N . ASP A 1 101 ? -7.910 -3.131 10.512 1.00 98.06 101 ASP A N 1
ATOM 828 C CA . ASP A 1 101 ? -6.867 -2.986 11.532 1.00 98.06 101 ASP A CA 1
ATOM 829 C C . ASP A 1 101 ? -5.715 -2.073 11.092 1.00 98.06 101 ASP A C 1
ATOM 831 O O . ASP A 1 101 ? -5.013 -1.558 11.953 1.00 98.06 101 ASP A O 1
ATOM 835 N N . PHE A 1 102 ? -5.533 -1.855 9.786 1.00 97.94 102 PHE A N 1
ATOM 836 C CA . PHE A 1 102 ? -4.549 -0.946 9.182 1.00 97.94 102 PHE A CA 1
ATOM 837 C C . PHE A 1 102 ? -4.949 -0.610 7.738 1.00 97.94 102 PHE A C 1
ATOM 839 O O . PHE A 1 102 ? -5.690 -1.379 7.125 1.00 97.94 102 PHE A O 1
ATOM 846 N N . ILE A 1 103 ? -4.485 0.520 7.197 1.00 98.38 103 ILE A N 1
ATOM 847 C CA . ILE A 1 103 ? -4.824 0.990 5.837 1.00 98.38 103 ILE A CA 1
ATOM 848 C C . ILE A 1 103 ? -3.733 0.640 4.821 1.00 98.38 103 ILE A C 1
ATOM 850 O O . ILE A 1 103 ? -2.545 0.697 5.150 1.00 98.38 103 ILE A O 1
ATOM 854 N N . THR A 1 104 ? -4.139 0.325 3.585 1.00 97.62 104 THR A N 1
ATOM 855 C CA . THR A 1 104 ? -3.222 -0.087 2.511 1.00 97.62 104 THR A CA 1
ATOM 856 C C . THR A 1 104 ? -3.503 0.572 1.149 1.00 97.62 104 THR A C 1
ATOM 858 O O . THR A 1 104 ? -4.075 -0.032 0.240 1.00 97.62 104 THR A O 1
ATOM 861 N N . PRO A 1 105 ? -3.116 1.849 0.969 1.00 97.38 105 PRO A N 1
ATOM 862 C CA . PRO A 1 105 ? -3.203 2.519 -0.327 1.00 97.38 105 PRO A CA 1
ATOM 863 C C . PRO A 1 105 ? -2.130 2.016 -1.307 1.00 97.38 105 PRO A C 1
ATOM 865 O O . PRO A 1 105 ? -0.946 1.933 -0.969 1.00 97.38 105 PRO A O 1
ATOM 868 N N . HIS A 1 106 ? -2.531 1.746 -2.548 1.00 95.19 106 HIS A N 1
ATOM 869 C CA . HIS A 1 106 ? -1.650 1.389 -3.660 1.00 95.19 106 HIS A CA 1
ATOM 870 C C . HIS A 1 106 ? -1.305 2.658 -4.428 1.00 95.19 106 HIS A C 1
ATOM 872 O O . HIS A 1 106 ? -2.106 3.192 -5.199 1.00 95.19 106 HIS A O 1
ATOM 878 N N . ARG A 1 107 ? -0.122 3.201 -4.151 1.00 92.31 107 ARG A N 1
ATOM 879 C CA . ARG A 1 107 ? 0.245 4.564 -4.540 1.00 92.31 107 ARG A CA 1
ATOM 880 C C . ARG A 1 107 ? 0.297 4.739 -6.067 1.00 92.31 107 ARG A C 1
ATOM 882 O O . ARG A 1 107 ? 0.694 3.814 -6.782 1.00 92.31 107 ARG A O 1
ATOM 889 N N . PRO A 1 108 ? -0.062 5.928 -6.593 1.00 91.88 108 PRO A N 1
ATOM 890 C CA . PRO A 1 108 ? 0.091 6.243 -8.010 1.00 91.88 108 PRO A CA 1
ATOM 891 C C . PRO A 1 108 ? 1.511 5.988 -8.534 1.00 91.88 108 PRO A C 1
ATOM 893 O O . PRO A 1 108 ? 2.504 6.247 -7.864 1.00 91.88 108 PRO A O 1
ATOM 896 N N . ARG A 1 109 ? 1.622 5.496 -9.771 1.00 93.69 109 ARG A N 1
ATOM 897 C CA . ARG A 1 109 ? 2.895 5.031 -10.345 1.00 93.69 109 ARG A CA 1
ATOM 898 C C . ARG A 1 109 ? 3.467 6.054 -11.334 1.00 93.69 109 ARG A C 1
ATOM 900 O O . ARG A 1 109 ? 3.365 5.867 -12.543 1.00 93.69 109 ARG A O 1
ATOM 907 N N . HIS A 1 110 ? 4.032 7.147 -10.822 1.00 94.69 110 HIS A N 1
ATOM 908 C CA . HIS A 1 110 ? 4.681 8.202 -11.619 1.00 94.69 110 HIS A CA 1
ATOM 909 C C . HIS A 1 110 ? 5.906 8.802 -10.907 1.00 94.69 110 HIS A C 1
ATOM 911 O O . HIS A 1 110 ? 6.056 8.646 -9.698 1.00 94.69 110 HIS A O 1
ATOM 917 N N . GLU A 1 111 ? 6.741 9.540 -11.650 1.00 95.88 111 GLU A N 1
ATOM 918 C CA . GLU A 1 111 ? 8.050 10.062 -11.203 1.00 95.88 111 GLU A CA 1
ATOM 919 C C . GLU A 1 111 ? 8.025 10.887 -9.909 1.00 95.88 111 GLU A C 1
ATOM 921 O O . GLU A 1 111 ? 8.982 10.884 -9.146 1.00 95.88 111 GLU A O 1
ATOM 926 N N . GLY A 1 112 ? 6.915 11.570 -9.634 1.00 96.19 112 GLY A N 1
ATOM 927 C CA . GLY A 1 112 ? 6.727 12.352 -8.410 1.00 96.19 112 GLY A CA 1
ATOM 928 C C . GLY A 1 112 ? 6.325 11.535 -7.177 1.00 96.19 112 GLY A C 1
ATOM 929 O O . GLY A 1 112 ? 6.417 12.054 -6.065 1.00 96.19 112 GLY A O 1
ATOM 930 N N . SER A 1 113 ? 5.880 10.284 -7.341 1.00 95.19 113 SER A N 1
ATOM 931 C CA . SER A 1 113 ? 5.358 9.468 -6.236 1.00 95.19 113 SER A CA 1
ATOM 932 C C . SER A 1 113 ? 6.346 9.295 -5.075 1.00 95.19 113 SER A C 1
ATOM 934 O O . SER A 1 113 ? 5.903 9.516 -3.944 1.00 95.19 113 SER A O 1
ATOM 936 N N . PRO A 1 114 ? 7.646 8.978 -5.299 1.00 96.81 114 PRO A N 1
ATOM 937 C CA . PRO A 1 114 ? 8.611 8.813 -4.210 1.00 96.81 114 PRO A CA 1
ATOM 938 C C . PRO A 1 114 ? 8.642 10.001 -3.250 1.00 96.81 114 PRO A C 1
ATOM 940 O O . PRO A 1 114 ? 8.627 9.844 -2.029 1.00 96.81 114 PRO A O 1
ATOM 943 N N . GLN A 1 115 ? 8.639 11.216 -3.802 1.00 96.94 115 GLN A N 1
ATOM 944 C CA . GLN A 1 115 ? 8.756 12.431 -3.006 1.00 96.94 115 GLN A CA 1
ATOM 945 C C . GLN A 1 115 ? 7.428 12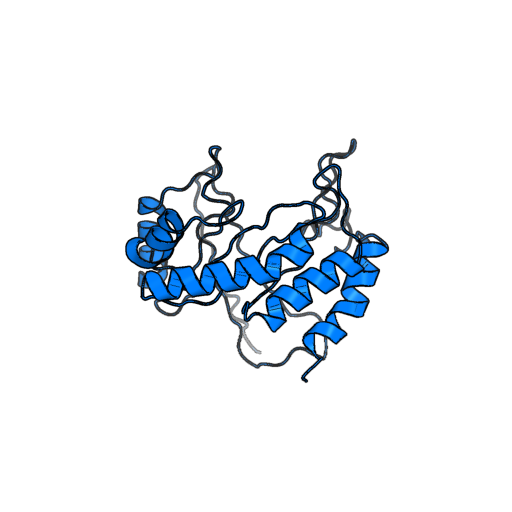.842 -2.366 1.00 96.94 115 GLN A C 1
ATOM 947 O O . GLN A 1 115 ? 7.403 13.339 -1.241 1.00 96.94 115 GLN A O 1
ATOM 952 N N . GLN A 1 116 ? 6.310 12.568 -3.042 1.00 97.62 116 GLN A N 1
ATOM 953 C CA . GLN A 1 116 ? 4.964 12.817 -2.522 1.00 97.62 116 GLN A CA 1
ATOM 954 C C . GLN A 1 116 ? 4.588 11.908 -1.345 1.00 97.62 116 GLN A C 1
ATOM 956 O O . GLN A 1 116 ? 3.617 12.196 -0.643 1.00 97.62 116 GLN A O 1
ATOM 961 N N . THR A 1 117 ? 5.311 10.808 -1.115 1.00 97.56 117 THR A N 1
ATOM 962 C CA . THR A 1 117 ? 5.047 9.880 -0.004 1.00 97.56 117 THR A CA 1
ATOM 963 C C . THR A 1 117 ? 5.177 10.545 1.366 1.00 97.56 117 THR A C 1
ATOM 965 O O . THR A 1 117 ? 4.435 10.184 2.279 1.00 97.56 117 THR A O 1
ATOM 968 N N . ILE A 1 118 ? 6.018 11.575 1.506 1.00 98.00 118 ILE A N 1
ATOM 969 C CA . ILE A 1 118 ? 6.129 12.373 2.739 1.00 98.00 118 ILE A CA 1
ATOM 970 C C . ILE A 1 118 ? 4.783 13.022 3.079 1.00 98.00 118 ILE A C 1
ATOM 972 O O . ILE A 1 118 ? 4.202 12.765 4.137 1.00 98.00 118 ILE A O 1
ATOM 976 N N . ASP A 1 119 ? 4.285 13.863 2.173 1.00 98.25 119 ASP A N 1
ATOM 977 C CA . ASP A 1 119 ? 3.087 14.665 2.416 1.00 98.25 119 ASP A CA 1
ATOM 978 C C . ASP A 1 119 ? 1.857 13.779 2.556 1.00 98.25 119 ASP A C 1
ATOM 980 O O . ASP A 1 119 ? 1.013 14.012 3.416 1.00 98.25 119 ASP A O 1
ATOM 984 N N . LYS A 1 120 ? 1.797 12.700 1.778 1.00 97.81 120 LYS A N 1
ATOM 985 C CA . LYS A 1 120 ? 0.657 11.787 1.781 1.00 97.81 120 LYS A CA 1
ATOM 986 C C . LYS A 1 120 ? 0.594 10.912 3.022 1.00 97.81 120 LYS A C 1
ATOM 988 O O . LYS A 1 120 ? -0.485 10.721 3.572 1.00 97.81 120 LYS A O 1
ATOM 993 N N . THR A 1 121 ? 1.740 10.469 3.534 1.00 98.06 121 THR A N 1
ATOM 994 C CA . THR A 1 121 ? 1.806 9.788 4.835 1.00 98.06 121 THR A CA 1
ATOM 995 C C . THR A 1 121 ? 1.278 10.701 5.948 1.00 98.06 121 THR A C 1
ATOM 997 O O . THR A 1 121 ? 0.416 10.295 6.729 1.00 98.06 121 THR A O 1
ATOM 1000 N N . LYS A 1 122 ? 1.717 11.968 5.979 1.00 98.44 122 LYS A N 1
ATOM 1001 C CA . LYS A 1 122 ? 1.228 12.970 6.945 1.00 98.44 122 LYS A CA 1
ATOM 1002 C C . LYS A 1 122 ? -0.264 13.255 6.783 1.00 98.44 122 LYS A C 1
ATOM 1004 O O . LYS A 1 122 ? -0.975 13.370 7.780 1.00 98.44 122 LYS A O 1
ATOM 1009 N N . GLU A 1 123 ? -0.739 13.343 5.544 1.00 98.62 123 GLU A N 1
ATOM 1010 C CA . GLU A 1 123 ? -2.152 13.529 5.218 1.00 98.62 123 GLU A CA 1
ATOM 1011 C C . GLU A 1 123 ? -3.002 12.385 5.783 1.00 98.62 123 GLU A C 1
ATOM 1013 O O . GLU A 1 123 ? -3.980 12.655 6.476 1.00 98.62 123 GLU A O 1
ATOM 1018 N N . TYR A 1 124 ? -2.598 11.120 5.596 1.00 98.62 124 TYR A N 1
ATOM 1019 C CA . TYR A 1 124 ? -3.305 9.970 6.176 1.00 98.62 124 TYR A CA 1
ATOM 1020 C C . TYR A 1 124 ? -3.410 10.058 7.698 1.00 98.62 124 TYR A C 1
ATOM 1022 O O . TYR A 1 124 ? -4.503 9.893 8.243 1.00 98.62 124 TYR A O 1
ATOM 1030 N N . PHE A 1 125 ? -2.315 10.370 8.395 1.00 98.56 125 PHE A N 1
ATOM 1031 C CA . PHE A 1 125 ? -2.353 10.534 9.850 1.00 98.56 125 PHE A CA 1
ATOM 1032 C C . PHE A 1 125 ? -3.233 11.708 10.290 1.00 98.56 125 PHE A C 1
ATOM 1034 O O . PHE A 1 125 ? -3.984 11.570 11.256 1.00 98.56 125 PHE A O 1
ATOM 1041 N N . SER A 1 126 ? -3.210 12.829 9.565 1.00 98.69 126 SER A N 1
ATOM 1042 C CA . 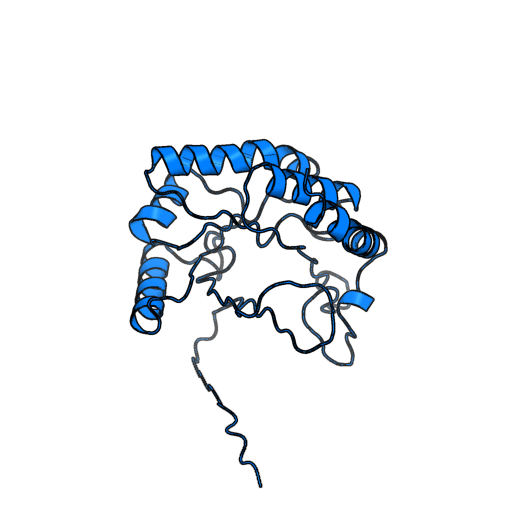SER A 1 126 ? -4.087 13.972 9.840 1.00 98.69 126 SER A CA 1
ATOM 1043 C C . SER A 1 126 ? -5.568 13.620 9.649 1.00 98.69 126 SER A C 1
ATOM 1045 O O . SER A 1 126 ? -6.396 13.913 10.515 1.00 98.69 126 SER A O 1
ATOM 1047 N N . MET A 1 127 ? -5.911 12.919 8.565 1.00 98.75 127 MET A N 1
ATOM 1048 C CA . MET A 1 127 ? -7.278 12.451 8.326 1.00 98.75 127 MET A CA 1
ATOM 1049 C C . MET A 1 127 ? -7.726 11.452 9.402 1.00 98.75 127 MET A C 1
ATOM 1051 O O . MET A 1 127 ? -8.824 11.586 9.939 1.00 98.75 127 MET A O 1
ATOM 1055 N N . MET A 1 128 ? -6.873 10.496 9.786 1.00 98.69 128 MET A N 1
ATOM 1056 C CA . MET A 1 128 ? -7.154 9.541 10.867 1.00 98.69 128 MET A CA 1
ATOM 1057 C C . MET A 1 128 ? -7.383 10.227 12.221 1.00 98.69 128 MET A C 1
ATOM 1059 O O . MET A 1 128 ? -8.310 9.864 12.949 1.00 98.69 128 MET A O 1
ATOM 1063 N N . GLN A 1 129 ? -6.589 11.253 12.544 1.00 98.50 129 GLN A N 1
ATOM 1064 C CA . GLN A 1 129 ? -6.788 12.084 13.737 1.00 98.50 129 GLN A CA 1
ATOM 1065 C C . GLN A 1 129 ? -8.147 12.789 13.709 1.00 98.50 129 GLN A C 1
ATOM 1067 O O . GLN A 1 129 ? -8.876 12.748 14.697 1.00 98.50 129 GLN A O 1
ATOM 1072 N N . LYS A 1 130 ? -8.519 13.385 12.570 1.00 98.44 130 LYS A N 1
ATOM 1073 C CA . LYS A 1 130 ? -9.819 14.049 12.383 1.00 98.44 130 LYS A CA 1
ATOM 1074 C C . LYS A 1 130 ? -11.000 13.076 12.468 1.00 98.44 130 LYS A C 1
ATOM 1076 O O . LYS A 1 130 ? -12.062 13.444 12.963 1.00 98.44 130 LYS A O 1
ATOM 1081 N N . ILE A 1 131 ? -10.834 11.846 11.983 1.00 98.56 131 ILE A N 1
ATOM 1082 C CA . ILE A 1 131 ? -11.834 10.773 12.085 1.00 98.56 131 ILE A CA 1
ATOM 1083 C C . ILE A 1 131 ? -11.936 10.249 13.530 1.00 98.56 131 ILE A C 1
ATOM 1085 O O . ILE A 1 131 ? -13.005 9.819 13.949 1.00 98.56 131 ILE A O 1
ATOM 1089 N N . GLY A 1 132 ? -10.855 10.330 14.310 1.00 98.25 132 GLY A N 1
ATOM 1090 C CA . GLY A 1 132 ? -10.803 9.862 15.697 1.00 98.25 132 GLY A CA 1
ATOM 1091 C C . GLY A 1 132 ? -10.375 8.398 15.845 1.00 98.25 132 GLY A C 1
ATOM 1092 O O . GLY A 1 132 ? -10.529 7.822 16.921 1.00 98.25 132 GLY A O 1
ATOM 1093 N N . ARG A 1 133 ? -9.824 7.786 14.787 1.00 97.88 133 ARG A N 1
ATOM 1094 C CA . ARG A 1 133 ? -9.278 6.421 14.812 1.00 97.88 133 ARG A CA 1
ATOM 1095 C C . ARG A 1 133 ? -7.980 6.368 14.017 1.00 97.88 133 ARG A C 1
ATOM 1097 O O . ARG A 1 133 ? -7.993 6.506 12.800 1.00 97.88 133 ARG A O 1
ATOM 1104 N N . ILE A 1 134 ? -6.872 6.139 14.715 1.00 97.62 134 ILE A N 1
ATOM 1105 C CA . ILE A 1 134 ? -5.545 5.982 14.114 1.00 97.62 134 ILE A CA 1
ATOM 1106 C C . ILE A 1 134 ? -5.213 4.496 14.068 1.00 97.62 134 ILE A C 1
ATOM 1108 O O . ILE A 1 134 ? -5.318 3.801 15.078 1.00 97.62 134 ILE A O 1
ATOM 1112 N N . VAL A 1 135 ? -4.827 4.021 12.890 1.00 97.88 135 VAL A N 1
ATOM 1113 C CA . VAL A 1 135 ? -4.363 2.655 12.639 1.00 97.88 135 VAL A CA 1
ATOM 1114 C C . VAL A 1 135 ? -3.043 2.705 11.860 1.00 97.88 135 VAL A C 1
ATOM 1116 O O . VAL A 1 135 ? -2.733 3.747 11.276 1.00 97.88 135 VAL A O 1
ATOM 1119 N N . PRO A 1 136 ? -2.250 1.621 11.836 1.00 97.88 136 PRO A N 1
ATOM 1120 C CA . PRO A 1 136 ? -1.053 1.547 11.008 1.00 97.88 136 PRO A CA 1
ATOM 1121 C C . PRO A 1 136 ? -1.330 1.842 9.527 1.00 97.88 136 PRO A C 1
ATOM 1123 O O . PRO A 1 136 ? -2.410 1.554 9.004 1.00 97.88 136 PRO A O 1
ATOM 1126 N N . LEU A 1 137 ? -0.322 2.388 8.850 1.00 96.81 137 LEU A N 1
ATOM 1127 C CA . LEU A 1 137 ? -0.305 2.601 7.404 1.00 96.81 137 LEU A CA 1
ATOM 1128 C C . LEU A 1 137 ? 0.729 1.668 6.780 1.00 96.81 137 LEU A C 1
ATOM 1130 O O . LEU A 1 137 ? 1.894 1.685 7.182 1.00 96.81 137 LEU A O 1
ATOM 1134 N N . HIS A 1 138 ? 0.310 0.878 5.796 1.00 96.00 138 HIS A N 1
ATOM 1135 C CA . HIS A 1 138 ? 1.182 -0.040 5.082 1.00 96.00 138 HIS A CA 1
ATOM 1136 C C . HIS A 1 138 ? 1.053 0.136 3.564 1.00 96.00 138 HIS A C 1
ATOM 1138 O O . HIS A 1 138 ? 0.008 -0.124 2.983 1.00 96.00 138 HIS A O 1
ATOM 1144 N N . TYR A 1 139 ? 2.133 0.536 2.896 1.00 95.62 139 TYR A N 1
ATOM 1145 C CA . TYR A 1 139 ? 2.182 0.585 1.434 1.00 95.62 139 TYR A CA 1
ATOM 1146 C C . TYR A 1 139 ? 2.467 -0.819 0.867 1.00 95.62 139 TYR A C 1
ATOM 1148 O O . TYR A 1 139 ? 3.629 -1.203 0.744 1.00 95.62 139 TYR A O 1
ATOM 1156 N N . GLN A 1 140 ? 1.414 -1.594 0.570 1.00 91.38 140 GLN A N 1
ATOM 1157 C CA . GLN A 1 140 ? 1.506 -2.958 0.007 1.00 91.38 140 GLN A CA 1
ATOM 1158 C C . GLN A 1 140 ? 1.996 -2.964 -1.446 1.00 91.38 140 GLN A C 1
ATOM 1160 O O . GLN A 1 140 ? 2.877 -3.735 -1.814 1.00 91.38 140 GLN A O 1
ATOM 1165 N N . GLU A 1 141 ? 1.454 -2.068 -2.265 1.00 91.12 141 GLU A N 1
ATOM 1166 C CA . GLU A 1 141 ? 1.856 -1.911 -3.657 1.00 91.12 141 GLU A CA 1
ATOM 1167 C C . GLU A 1 141 ? 2.187 -0.443 -3.948 1.00 91.12 141 GLU A C 1
ATOM 1169 O O . GLU A 1 141 ? 1.363 0.297 -4.501 1.00 91.12 141 GLU A O 1
ATOM 1174 N N . PRO A 1 142 ? 3.401 0.018 -3.611 1.00 88.06 142 PRO A N 1
ATOM 1175 C CA . PRO A 1 142 ? 3.919 1.251 -4.181 1.00 88.06 142 PRO A CA 1
ATOM 1176 C C . PRO A 1 142 ? 4.129 1.092 -5.704 1.00 88.06 142 PRO A C 1
ATOM 1178 O O . PRO A 1 142 ? 3.624 0.174 -6.372 1.00 88.06 142 PRO A O 1
ATOM 1181 N N . PHE A 1 143 ? 4.864 2.026 -6.301 1.00 92.31 143 PHE A N 1
ATOM 1182 C CA . PHE A 1 143 ? 5.218 1.937 -7.712 1.00 92.31 143 PHE A CA 1
ATOM 1183 C C . PHE A 1 143 ? 6.101 0.722 -8.020 1.00 92.31 143 PHE A C 1
ATOM 1185 O O . PHE A 1 143 ? 6.766 0.162 -7.154 1.00 92.31 143 PHE A O 1
ATOM 1192 N N . ARG A 1 144 ? 6.107 0.328 -9.296 1.00 92.25 144 ARG A N 1
ATOM 1193 C CA . ARG A 1 144 ? 6.856 -0.821 -9.816 1.00 92.25 144 ARG A CA 1
ATOM 1194 C C . ARG A 1 144 ? 7.448 -0.510 -11.180 1.00 92.25 144 ARG A C 1
ATOM 1196 O O . ARG A 1 144 ? 6.914 0.325 -11.915 1.00 92.25 144 ARG A O 1
ATOM 1203 N N . ARG A 1 145 ? 8.505 -1.227 -11.554 1.00 91.31 145 ARG A N 1
ATOM 1204 C CA . ARG A 1 145 ? 9.032 -1.203 -12.926 1.00 91.31 145 ARG A CA 1
ATOM 1205 C C . ARG A 1 145 ? 8.097 -1.955 -13.877 1.00 91.31 145 ARG A C 1
ATOM 1207 O O . ARG A 1 145 ? 7.352 -2.848 -13.473 1.00 91.31 145 ARG A O 1
ATOM 1214 N N . GLY A 1 146 ? 8.108 -1.552 -15.144 1.00 88.19 146 GLY A N 1
ATOM 1215 C CA . GLY A 1 146 ? 7.338 -2.192 -16.212 1.00 88.19 146 GLY A CA 1
ATOM 1216 C C . GLY A 1 146 ? 5.830 -1.916 -16.213 1.00 88.19 146 GLY A C 1
ATOM 1217 O O . GLY A 1 146 ? 5.127 -2.568 -16.971 1.00 88.19 146 GLY A O 1
ATOM 1218 N N . TYR A 1 147 ? 5.319 -0.980 -15.403 1.00 86.94 147 TYR A N 1
ATOM 1219 C CA . TYR A 1 147 ? 3.876 -0.688 -15.353 1.00 86.94 147 TYR A CA 1
ATOM 1220 C C . TYR A 1 147 ? 3.395 0.314 -16.414 1.00 86.94 147 TYR A C 1
ATOM 1222 O O . TYR A 1 147 ? 2.290 0.189 -16.933 1.00 86.94 147 TYR A O 1
ATOM 1230 N N . GLY A 1 148 ? 4.199 1.332 -16.721 1.00 86.56 148 GLY A N 1
ATOM 1231 C CA . GLY A 1 148 ? 3.807 2.424 -17.612 1.00 86.56 148 GLY A CA 1
ATOM 1232 C C . GLY A 1 148 ? 4.999 3.033 -18.343 1.00 86.56 148 GLY A C 1
ATOM 1233 O O . GLY A 1 148 ? 6.030 2.387 -18.522 1.00 86.56 148 GLY A O 1
ATOM 1234 N N . SER A 1 149 ? 4.860 4.289 -18.772 1.00 89.75 149 SER A N 1
ATOM 1235 C CA . SER A 1 149 ? 5.926 5.020 -19.472 1.00 89.75 149 SER A CA 1
ATOM 1236 C C . SER A 1 149 ? 7.126 5.330 -18.575 1.00 89.75 149 SER A C 1
ATOM 1238 O O . SER A 1 149 ? 8.259 5.365 -19.051 1.00 89.75 149 SER A O 1
ATOM 1240 N N . TRP A 1 150 ? 6.884 5.536 -17.281 1.00 94.38 150 TRP A N 1
ATOM 1241 C CA . TRP A 1 150 ? 7.926 5.760 -16.291 1.00 94.38 150 TRP A CA 1
ATOM 1242 C C . TRP A 1 150 ? 8.400 4.440 -15.681 1.00 94.38 150 TRP A C 1
ATOM 1244 O O . TRP A 1 150 ? 7.599 3.570 -15.334 1.00 94.38 150 TRP A O 1
ATOM 1254 N N . ASN A 1 151 ? 9.718 4.311 -15.540 1.00 93.56 151 ASN A N 1
ATOM 1255 C CA . ASN A 1 151 ? 10.359 3.199 -14.855 1.00 93.56 151 ASN A CA 1
ATOM 1256 C C . ASN A 1 151 ? 11.219 3.749 -13.706 1.00 93.56 151 ASN A C 1
ATOM 1258 O O . ASN A 1 151 ? 12.214 4.414 -13.997 1.00 93.56 151 ASN A O 1
ATOM 1262 N N . PRO A 1 152 ? 10.876 3.462 -12.438 1.00 95.19 152 PRO A N 1
ATOM 1263 C CA . PRO A 1 152 ? 11.615 3.952 -11.275 1.00 95.19 152 PRO A CA 1
ATOM 1264 C C . PRO A 1 152 ? 13.051 3.426 -11.262 1.00 95.19 152 PRO A C 1
ATOM 1266 O O . PRO A 1 152 ? 13.301 2.252 -11.557 1.00 95.19 152 PRO A O 1
ATOM 1269 N N . SER A 1 153 ? 13.990 4.298 -10.916 1.00 96.94 153 SER A N 1
ATOM 1270 C CA . SER A 1 153 ? 15.376 3.964 -10.593 1.00 96.94 153 SER A CA 1
ATOM 1271 C C . SER A 1 153 ? 15.484 3.284 -9.220 1.00 96.94 153 SER A C 1
ATOM 1273 O O . SER A 1 153 ? 14.508 3.185 -8.476 1.00 96.94 153 SER A O 1
ATOM 1275 N N . ALA A 1 154 ? 16.680 2.810 -8.862 1.00 96.06 154 ALA A N 1
ATOM 1276 C CA . ALA A 1 154 ? 16.913 2.253 -7.530 1.00 96.06 154 ALA A CA 1
ATOM 1277 C C . ALA A 1 154 ? 16.803 3.354 -6.466 1.00 96.06 154 ALA A C 1
ATOM 1279 O O . ALA A 1 154 ? 16.284 3.124 -5.378 1.00 96.06 154 ALA A O 1
ATOM 1280 N N . GLU A 1 155 ? 17.253 4.558 -6.813 1.00 97.12 155 GLU A N 1
ATOM 1281 C CA . GLU A 1 155 ? 17.183 5.762 -5.997 1.00 97.12 155 GLU A CA 1
ATOM 1282 C C . GLU A 1 155 ? 15.732 6.162 -5.708 1.00 97.12 155 GLU A C 1
ATOM 1284 O O . GLU A 1 155 ? 15.431 6.531 -4.576 1.00 97.12 155 GLU A O 1
ATOM 1289 N N . ASP A 1 156 ? 14.824 6.009 -6.677 1.00 97.31 156 ASP A N 1
ATOM 1290 C CA . ASP A 1 156 ? 13.394 6.265 -6.469 1.00 97.31 156 ASP A CA 1
ATOM 1291 C C . ASP A 1 156 ? 12.803 5.315 -5.419 1.00 97.31 156 ASP A C 1
ATOM 1293 O O . ASP A 1 156 ? 12.130 5.766 -4.492 1.00 97.31 156 ASP A O 1
ATOM 1297 N N . PHE A 1 157 ? 13.089 4.009 -5.511 1.00 95.88 157 PHE A N 1
ATOM 1298 C CA . PHE A 1 157 ? 12.643 3.035 -4.506 1.00 95.88 157 PHE A CA 1
ATOM 1299 C C . PHE A 1 157 ? 13.225 3.325 -3.115 1.00 95.88 157 PHE A C 1
ATOM 1301 O O . PHE A 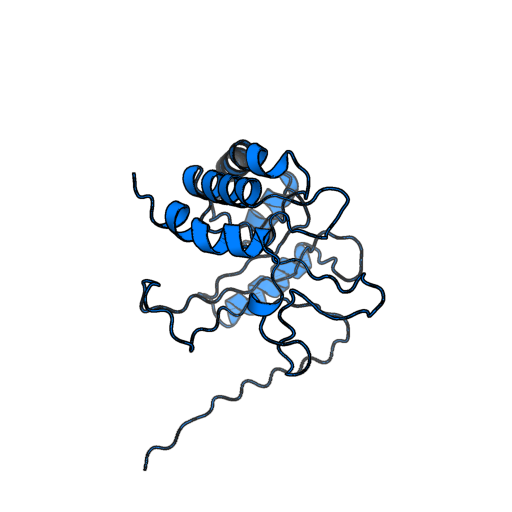1 157 ? 12.500 3.261 -2.124 1.00 95.88 157 PHE A O 1
ATOM 1308 N N . ILE A 1 158 ? 14.518 3.667 -3.033 1.00 95.94 158 ILE A N 1
ATOM 1309 C CA . ILE A 1 158 ? 15.182 4.043 -1.772 1.00 95.94 158 ILE A CA 1
ATOM 1310 C C . ILE A 1 158 ? 14.515 5.279 -1.166 1.00 95.94 158 ILE A C 1
ATOM 1312 O O . ILE A 1 158 ? 14.222 5.290 0.030 1.00 95.94 158 ILE A O 1
ATOM 1316 N N . ALA A 1 159 ? 14.267 6.309 -1.980 1.00 96.62 159 ALA A N 1
ATOM 1317 C CA . ALA A 1 159 ? 13.630 7.540 -1.537 1.00 96.62 159 ALA A CA 1
ATOM 1318 C C . ALA A 1 159 ? 12.216 7.274 -1.009 1.00 96.62 159 ALA A C 1
ATOM 1320 O O . ALA A 1 159 ? 11.882 7.745 0.073 1.00 96.62 159 ALA A O 1
ATOM 1321 N N . ASP A 1 160 ? 11.409 6.481 -1.716 1.00 97.00 160 ASP A N 1
ATOM 1322 C CA . ASP A 1 160 ? 10.043 6.156 -1.295 1.00 97.00 160 ASP A CA 1
ATOM 1323 C C . ASP A 1 160 ? 10.005 5.342 0.005 1.00 97.00 160 ASP A C 1
ATOM 1325 O O . ASP A 1 160 ? 9.286 5.711 0.934 1.00 97.00 160 ASP A O 1
ATOM 1329 N N . LEU A 1 161 ? 10.837 4.297 0.114 1.00 95.69 161 LEU A N 1
ATOM 1330 C CA . LEU A 1 161 ? 10.976 3.496 1.335 1.00 95.69 161 LEU A CA 1
ATOM 1331 C C . LEU A 1 161 ? 11.401 4.368 2.523 1.00 95.69 161 LEU A C 1
ATOM 1333 O O . LEU A 1 161 ? 10.794 4.299 3.594 1.00 95.69 161 LEU A O 1
ATOM 1337 N N . LYS A 1 162 ? 12.424 5.209 2.334 1.00 95.12 162 LYS A N 1
ATOM 1338 C CA . LYS A 1 162 ? 12.911 6.116 3.378 1.00 95.12 162 LYS A CA 1
ATOM 1339 C C . LYS A 1 162 ? 11.836 7.119 3.783 1.00 95.12 162 LYS A C 1
ATOM 1341 O O . LYS A 1 162 ? 11.574 7.288 4.970 1.00 95.12 162 LYS A O 1
ATOM 1346 N N . ASN A 1 163 ? 11.174 7.740 2.811 1.00 96.12 163 ASN A N 1
ATOM 1347 C CA . ASN A 1 163 ? 10.108 8.702 3.056 1.00 96.12 163 ASN A CA 1
ATOM 1348 C C . ASN A 1 163 ? 8.917 8.058 3.779 1.00 96.12 163 ASN A C 1
ATOM 1350 O O . ASN A 1 163 ? 8.339 8.690 4.660 1.00 96.12 163 ASN A O 1
ATOM 1354 N N . ALA A 1 164 ? 8.564 6.812 3.459 1.00 95.06 164 ALA A N 1
ATOM 1355 C CA . ALA A 1 164 ? 7.537 6.067 4.179 1.00 95.06 164 ALA A CA 1
ATOM 1356 C C . ALA A 1 164 ? 7.956 5.799 5.637 1.00 95.06 164 ALA A C 1
ATOM 1358 O O . ALA A 1 164 ? 7.214 6.162 6.554 1.00 95.06 164 ALA A O 1
ATOM 1359 N N . LYS A 1 165 ? 9.153 5.228 5.854 1.00 92.94 165 LYS A N 1
ATOM 1360 C CA . LYS A 1 165 ? 9.701 4.906 7.187 1.00 92.94 165 LYS A CA 1
ATOM 1361 C C . LYS A 1 165 ? 9.783 6.152 8.073 1.00 92.94 165 LYS A C 1
ATOM 1363 O O . LYS A 1 165 ? 9.171 6.192 9.138 1.00 92.94 165 LYS A O 1
ATOM 1368 N N . ASP A 1 166 ? 10.481 7.187 7.610 1.00 93.62 166 ASP A N 1
ATOM 1369 C CA . ASP A 1 166 ? 10.788 8.392 8.394 1.00 93.62 166 ASP A CA 1
ATOM 1370 C C . ASP A 1 166 ? 9.534 9.200 8.771 1.00 93.62 166 ASP A C 1
ATOM 1372 O O . ASP A 1 166 ? 9.564 9.995 9.708 1.00 93.62 166 ASP A O 1
ATOM 1376 N N . ASN A 1 167 ? 8.423 9.011 8.051 1.00 95.06 167 ASN A N 1
ATOM 1377 C CA . ASN A 1 167 ? 7.158 9.702 8.316 1.00 95.06 167 ASN A CA 1
ATOM 1378 C C . ASN A 1 167 ? 6.113 8.809 9.006 1.00 95.06 167 ASN A C 1
ATOM 1380 O O . ASN A 1 167 ? 4.965 9.224 9.159 1.00 95.06 167 ASN A O 1
ATOM 1384 N N . GLY A 1 168 ? 6.506 7.618 9.469 1.00 92.25 168 GLY A N 1
ATOM 1385 C CA . GLY A 1 168 ? 5.704 6.792 10.372 1.00 92.25 168 GLY A CA 1
ATOM 1386 C C . GLY A 1 168 ? 4.848 5.717 9.705 1.00 92.25 168 GLY A C 1
ATOM 1387 O O . GLY A 1 168 ? 4.006 5.123 10.382 1.00 92.25 168 GLY A O 1
ATOM 1388 N N . ALA A 1 169 ? 5.035 5.429 8.412 1.00 93.31 169 ALA A N 1
ATOM 1389 C CA . ALA A 1 169 ? 4.433 4.235 7.827 1.00 93.31 169 ALA A CA 1
ATOM 1390 C C . ALA A 1 169 ? 4.981 2.988 8.539 1.00 93.31 169 ALA A C 1
ATOM 1392 O O . ALA A 1 169 ? 6.180 2.853 8.773 1.00 93.31 169 ALA A O 1
ATOM 1393 N N . THR A 1 170 ? 4.092 2.066 8.890 1.00 91.31 170 THR A N 1
ATOM 1394 C CA . THR A 1 170 ? 4.436 0.844 9.629 1.00 91.31 170 THR A CA 1
ATOM 1395 C C . THR A 1 170 ? 4.925 -0.265 8.702 1.00 91.31 170 THR A C 1
ATOM 1397 O O . THR A 1 170 ? 5.576 -1.202 9.152 1.00 91.31 170 THR A O 1
ATOM 1400 N N . GLY A 1 171 ? 4.643 -0.166 7.402 1.00 89.38 171 GLY A N 1
ATOM 1401 C CA . GLY A 1 171 ? 5.160 -1.112 6.425 1.00 89.38 171 GLY A CA 1
ATOM 1402 C C . GLY A 1 171 ? 5.260 -0.534 5.022 1.00 89.38 171 GLY A C 1
ATOM 1403 O O . GLY A 1 171 ? 4.469 0.319 4.616 1.00 89.38 171 GLY A O 1
ATOM 1404 N N . TRP A 1 172 ? 6.185 -1.084 4.248 1.00 93.62 172 TRP A N 1
ATOM 1405 C CA . TRP A 1 172 ? 6.389 -0.786 2.837 1.00 93.62 172 TRP A CA 1
ATOM 1406 C C . TRP A 1 172 ? 6.840 -2.070 2.139 1.00 93.62 172 TRP A C 1
ATOM 1408 O O . TRP A 1 172 ? 7.716 -2.771 2.648 1.00 93.62 172 TRP A O 1
ATOM 1418 N N . CYS A 1 173 ? 6.231 -2.404 1.007 1.00 92.06 173 CYS A N 1
ATOM 1419 C CA . CYS A 1 173 ? 6.535 -3.612 0.250 1.00 92.06 173 CYS A CA 1
ATOM 1420 C C . CYS A 1 173 ? 7.204 -3.265 -1.077 1.00 92.06 173 CYS A C 1
ATOM 1422 O O . CYS A 1 173 ? 6.748 -2.397 -1.814 1.00 92.06 173 CYS A O 1
ATOM 1424 N N . PHE A 1 174 ? 8.260 -4.001 -1.424 1.00 91.38 174 PHE A N 1
ATOM 1425 C CA . PHE A 1 174 ? 8.824 -3.926 -2.763 1.00 91.38 174 PHE A CA 1
ATOM 1426 C C . PHE A 1 174 ? 7.869 -4.589 -3.756 1.00 91.38 174 PHE A C 1
ATOM 1428 O O . PHE A 1 174 ? 7.750 -5.812 -3.789 1.00 91.38 174 PHE A O 1
ATOM 1435 N N . HIS A 1 175 ? 7.196 -3.781 -4.571 1.00 88.69 175 HIS A N 1
ATOM 1436 C CA . HIS A 1 175 ? 6.294 -4.282 -5.596 1.00 88.69 175 HIS A CA 1
ATOM 1437 C C . HIS A 1 175 ? 7.085 -4.669 -6.852 1.00 88.69 175 HIS A C 1
ATOM 1439 O O . HIS A 1 175 ? 7.271 -3.866 -7.770 1.00 88.69 175 HIS A O 1
ATOM 1445 N N . ASN A 1 176 ? 7.552 -5.917 -6.912 1.00 79.50 176 ASN A N 1
ATOM 1446 C CA . ASN A 1 176 ? 8.096 -6.481 -8.145 1.00 79.50 176 ASN A CA 1
ATOM 1447 C C . ASN A 1 176 ? 6.955 -6.667 -9.153 1.00 79.50 176 ASN A C 1
ATOM 1449 O O . ASN A 1 176 ? 5.993 -7.391 -8.914 1.00 79.50 176 ASN A O 1
ATOM 1453 N N . GLY A 1 177 ? 7.027 -5.949 -10.267 1.00 75.50 177 GLY A N 1
ATOM 1454 C CA . GLY A 1 177 ? 5.934 -5.908 -11.223 1.00 75.50 177 GLY A CA 1
ATOM 1455 C C . GLY A 1 177 ? 5.956 -7.052 -12.221 1.00 75.50 177 GLY A C 1
ATOM 1456 O O . GLY A 1 177 ? 6.991 -7.304 -12.829 1.00 75.50 177 GLY A O 1
ATOM 1457 N N . ASP A 1 178 ? 4.802 -7.681 -12.456 1.00 77.50 178 ASP A N 1
ATOM 1458 C CA . ASP A 1 178 ? 4.685 -8.696 -13.501 1.00 77.50 178 ASP A CA 1
ATOM 1459 C C . ASP A 1 178 ? 4.879 -8.103 -14.909 1.00 77.50 178 ASP A C 1
ATOM 1461 O O . ASP A 1 178 ? 4.656 -6.911 -15.151 1.00 77.50 178 ASP A O 1
ATOM 1465 N N . THR A 1 179 ? 5.336 -8.949 -15.836 1.00 78.44 179 THR A N 1
ATOM 1466 C CA . THR A 1 179 ? 5.609 -8.581 -17.241 1.00 78.44 179 THR A CA 1
ATOM 1467 C C . THR A 1 179 ? 4.908 -9.521 -18.227 1.00 78.44 179 THR A C 1
ATOM 1469 O O . THR A 1 179 ? 5.415 -9.841 -19.304 1.00 78.44 179 THR A O 1
ATOM 1472 N N . ARG A 1 180 ? 3.710 -9.995 -17.858 1.00 81.88 180 ARG A N 1
ATOM 1473 C CA . ARG A 1 180 ? 2.875 -10.865 -18.711 1.00 81.88 180 ARG A CA 1
ATOM 1474 C C . ARG A 1 180 ? 2.370 -10.165 -19.976 1.00 81.88 180 ARG A C 1
ATOM 1476 O O . ARG A 1 180 ? 1.890 -10.825 -20.889 1.00 81.88 180 ARG A O 1
ATOM 1483 N N . ASP A 1 181 ? 2.488 -8.843 -20.037 1.00 81.31 181 ASP A N 1
ATOM 1484 C CA . ASP A 1 181 ? 2.191 -8.013 -21.205 1.00 81.31 181 ASP A CA 1
ATOM 1485 C C . ASP A 1 181 ? 3.186 -8.221 -22.365 1.00 81.31 181 ASP A C 1
ATOM 1487 O O . ASP A 1 181 ? 2.923 -7.812 -23.498 1.00 81.31 181 ASP A O 1
ATOM 1491 N N . LYS A 1 182 ? 4.339 -8.860 -22.115 1.00 82.50 182 LYS A N 1
ATOM 1492 C CA . LYS A 1 182 ? 5.316 -9.189 -23.161 1.00 82.50 182 LYS A CA 1
ATOM 1493 C C . LYS A 1 182 ? 4.774 -10.238 -24.131 1.00 82.50 182 LYS A C 1
ATOM 1495 O O . LYS A 1 182 ? 3.913 -11.047 -23.808 1.00 82.50 182 LYS A O 1
ATOM 1500 N N . LYS A 1 183 ? 5.344 -10.260 -25.342 1.00 86.00 183 LYS A N 1
ATOM 1501 C CA . LYS A 1 183 ? 4.890 -11.094 -26.472 1.00 86.00 183 LYS A CA 1
ATOM 1502 C C . LYS A 1 183 ? 4.769 -12.590 -26.148 1.00 86.00 183 LYS A C 1
ATOM 1504 O O . LYS A 1 183 ? 3.954 -13.270 -26.759 1.00 86.00 183 LYS A O 1
ATOM 1509 N N . ASP A 1 184 ? 5.596 -13.106 -25.245 1.00 87.25 184 ASP A N 1
ATOM 1510 C CA . ASP A 1 184 ? 5.579 -14.517 -24.853 1.00 87.25 184 ASP A CA 1
ATOM 1511 C C . ASP A 1 184 ? 4.645 -14.827 -23.674 1.00 87.25 184 ASP A C 1
ATOM 1513 O O . ASP A 1 184 ? 4.505 -15.991 -23.310 1.00 87.25 184 ASP A O 1
ATOM 1517 N N . GLY A 1 185 ? 4.008 -13.809 -23.087 1.00 84.44 185 GLY A N 1
ATOM 1518 C CA . GLY A 1 185 ? 3.023 -13.948 -22.017 1.00 84.44 185 GLY A CA 1
ATOM 1519 C C . GLY A 1 185 ? 3.578 -14.511 -20.711 1.00 84.44 185 GLY A C 1
ATOM 1520 O O . GLY A 1 185 ? 2.805 -14.892 -19.830 1.00 84.44 185 GLY A O 1
ATOM 1521 N N . ARG A 1 186 ? 4.905 -14.623 -20.575 1.00 87.31 186 ARG A N 1
ATOM 1522 C CA . ARG A 1 186 ? 5.498 -15.339 -19.446 1.00 87.31 186 ARG A CA 1
ATOM 1523 C C . ARG A 1 186 ? 5.370 -14.541 -18.143 1.00 87.31 186 ARG A C 1
ATOM 1525 O O . ARG A 1 186 ? 5.576 -13.326 -18.148 1.00 87.31 186 ARG A O 1
ATOM 1532 N N . PRO A 1 187 ? 5.100 -15.206 -17.008 1.00 85.62 187 PRO A N 1
ATOM 1533 C CA . PRO A 1 187 ? 4.837 -14.590 -15.709 1.00 85.62 187 PRO A CA 1
ATOM 1534 C C . PRO A 1 187 ? 6.118 -14.136 -14.992 1.00 85.62 187 PRO A C 1
ATOM 1536 O O . PRO A 1 187 ? 6.287 -14.380 -13.798 1.00 85.62 187 PRO A O 1
ATOM 1539 N N . ARG A 1 188 ? 7.042 -13.480 -15.702 1.00 85.06 188 ARG A N 1
ATOM 1540 C CA . ARG A 1 188 ? 8.303 -13.045 -15.092 1.00 85.06 188 ARG A CA 1
ATOM 1541 C C . ARG A 1 188 ? 8.060 -11.953 -14.060 1.00 85.06 188 ARG A C 1
ATOM 1543 O O . ARG A 1 188 ? 7.151 -11.136 -14.237 1.00 85.06 188 ARG A O 1
ATOM 1550 N N . ARG A 1 189 ? 8.926 -11.918 -13.045 1.00 82.31 189 ARG A N 1
ATOM 1551 C CA . ARG A 1 189 ? 8.854 -11.037 -11.871 1.00 82.31 189 ARG A CA 1
ATOM 1552 C C . ARG A 1 189 ? 7.537 -11.195 -11.118 1.00 82.31 189 ARG A C 1
ATOM 1554 O O . ARG A 1 189 ? 7.003 -10.237 -10.573 1.00 82.31 189 ARG A O 1
ATOM 1561 N N . SER A 1 190 ? 7.006 -12.412 -11.103 1.00 79.62 190 SER A N 1
ATOM 1562 C CA . SER A 1 190 ? 5.842 -12.778 -10.305 1.00 79.62 190 SER A CA 1
ATOM 1563 C C . SER A 1 190 ? 6.184 -13.956 -9.397 1.00 79.62 190 SER A C 1
ATOM 1565 O O . SER A 1 190 ? 7.229 -14.585 -9.548 1.00 79.62 190 SER A O 1
ATOM 1567 N N . PHE A 1 191 ? 5.288 -14.285 -8.470 1.00 76.56 191 PHE A N 1
ATOM 1568 C CA . PHE A 1 191 ? 5.439 -15.441 -7.581 1.00 76.56 191 PHE A CA 1
ATOM 1569 C C . PHE A 1 191 ? 5.146 -16.794 -8.261 1.00 76.56 191 PHE A C 1
ATOM 1571 O O . PHE A 1 191 ? 4.966 -17.804 -7.581 1.00 76.56 191 PHE A O 1
ATOM 1578 N N . ASP A 1 192 ? 5.110 -16.846 -9.596 1.00 83.44 192 ASP A N 1
ATOM 1579 C CA . ASP A 1 192 ? 5.090 -18.106 -10.334 1.00 83.44 192 ASP A CA 1
ATOM 1580 C C . ASP A 1 192 ? 6.489 -18.738 -10.338 1.00 83.44 192 ASP A C 1
ATOM 1582 O O . ASP A 1 192 ? 7.349 -18.417 -11.157 1.00 83.44 192 ASP A O 1
ATOM 1586 N N . MET A 1 193 ? 6.710 -19.622 -9.367 1.00 81.56 193 MET A N 1
ATOM 1587 C CA . MET A 1 193 ? 7.998 -20.264 -9.088 1.00 81.56 193 MET A CA 1
ATOM 1588 C C . MET A 1 193 ? 8.101 -21.666 -9.707 1.00 81.56 193 MET A C 1
ATOM 1590 O O . MET A 1 193 ? 8.849 -22.514 -9.209 1.00 81.56 193 MET A O 1
ATOM 1594 N N . ARG A 1 194 ? 7.323 -21.954 -10.761 1.00 87.44 194 ARG A N 1
ATOM 1595 C CA . ARG A 1 194 ? 7.463 -23.208 -11.512 1.00 87.44 194 ARG A CA 1
ATOM 1596 C C . ARG A 1 194 ? 8.879 -23.327 -12.079 1.00 87.44 194 ARG A C 1
ATOM 1598 O O . ARG A 1 194 ? 9.532 -22.332 -12.392 1.00 87.44 194 ARG A O 1
ATOM 1605 N N . SER A 1 195 ? 9.360 -24.561 -12.216 1.00 87.38 195 SER A N 1
ATOM 1606 C CA . SER A 1 195 ? 10.742 -24.854 -12.622 1.00 87.38 195 SER A CA 1
ATOM 1607 C C . SER A 1 195 ? 11.170 -24.163 -13.920 1.00 87.38 195 SER A C 1
ATOM 1609 O O . SER A 1 195 ? 12.324 -23.767 -14.052 1.00 87.38 195 SER A O 1
ATOM 1611 N N . GLU A 1 196 ? 10.245 -24.003 -14.863 1.00 89.38 196 GLU A N 1
ATOM 1612 C CA . GLU A 1 196 ? 10.446 -23.356 -16.157 1.00 89.38 196 GLU A CA 1
ATOM 1613 C C . GLU A 1 196 ? 10.556 -21.822 -16.082 1.00 89.38 196 GLU A C 1
ATOM 1615 O O . GLU A 1 196 ? 11.135 -21.207 -16.983 1.00 89.38 196 GLU A O 1
ATOM 1620 N N . GLU A 1 197 ? 10.033 -21.203 -15.019 1.00 87.81 197 GLU A N 1
ATOM 1621 C CA . GLU A 1 197 ? 10.080 -19.751 -14.794 1.00 87.81 197 GLU A CA 1
ATOM 1622 C C . GLU A 1 197 ? 11.305 -19.323 -13.975 1.00 87.81 197 GLU A C 1
ATOM 1624 O O . GLU A 1 197 ? 11.815 -18.216 -14.153 1.00 87.81 197 GLU A O 1
ATOM 1629 N N . GLY A 1 198 ? 11.844 -20.219 -13.145 1.00 86.69 198 GLY A N 1
ATOM 1630 C CA . GLY A 1 198 ? 13.027 -19.956 -12.325 1.00 86.69 198 GLY A CA 1
ATOM 1631 C C . GLY A 1 198 ? 12.704 -19.220 -11.023 1.00 86.69 198 GLY A C 1
ATOM 1632 O O . GLY A 1 198 ? 11.544 -19.060 -10.648 1.00 86.69 198 GLY A O 1
ATOM 1633 N N . ARG A 1 199 ? 13.735 -18.787 -10.287 1.00 88.19 199 ARG A N 1
ATOM 1634 C CA . ARG A 1 199 ? 13.548 -18.107 -8.994 1.00 88.19 199 ARG A CA 1
ATOM 1635 C C . ARG A 1 199 ? 13.222 -16.631 -9.192 1.00 88.19 199 ARG A C 1
ATOM 1637 O O . ARG A 1 199 ? 13.812 -16.003 -10.060 1.00 88.19 199 ARG A O 1
ATOM 1644 N N . LEU A 1 200 ? 12.389 -16.053 -8.323 1.00 86.12 200 LEU A N 1
ATOM 1645 C CA . LEU A 1 200 ? 12.019 -14.633 -8.380 1.00 86.12 200 LEU A CA 1
ATOM 1646 C C . LEU A 1 200 ? 13.235 -13.694 -8.487 1.00 86.12 200 LEU A C 1
ATOM 1648 O O . LEU A 1 200 ? 13.267 -12.842 -9.367 1.00 86.12 200 LEU A O 1
ATOM 1652 N N . PHE A 1 201 ? 14.254 -13.878 -7.641 1.00 87.31 201 PHE A N 1
ATOM 1653 C CA . PHE A 1 201 ? 15.453 -13.029 -7.649 1.00 87.31 201 PHE A CA 1
ATOM 1654 C C . PHE A 1 201 ? 16.269 -13.132 -8.945 1.00 87.31 201 PHE A C 1
ATOM 1656 O O . PHE A 1 201 ? 16.866 -12.142 -9.352 1.00 87.31 201 PHE A O 1
ATOM 1663 N N . ASP A 1 202 ? 16.244 -14.283 -9.625 1.00 88.50 202 ASP A N 1
ATOM 1664 C CA . ASP A 1 202 ? 16.935 -14.472 -10.909 1.00 88.50 202 ASP A CA 1
ATOM 1665 C C . ASP A 1 202 ? 16.217 -13.730 -12.059 1.00 88.50 202 ASP A C 1
ATOM 1667 O O . ASP A 1 202 ? 16.766 -13.583 -13.150 1.00 88.50 202 ASP A O 1
ATOM 1671 N N . GLN A 1 203 ? 14.977 -13.276 -11.836 1.00 87.81 203 GLN A N 1
ATOM 1672 C CA . GLN A 1 203 ? 14.138 -12.595 -12.829 1.00 87.81 203 GLN A CA 1
ATOM 1673 C C . GLN A 1 203 ? 14.157 -11.059 -12.697 1.00 87.81 203 GLN A C 1
ATOM 1675 O O . GLN A 1 203 ? 13.590 -10.363 -13.550 1.00 87.81 203 GLN A O 1
ATOM 1680 N N . LEU A 1 204 ? 14.767 -10.533 -11.633 1.00 88.94 204 LEU A N 1
ATOM 1681 C CA . LEU A 1 204 ? 14.887 -9.098 -11.381 1.00 88.94 204 LEU A CA 1
ATOM 1682 C C . LEU A 1 204 ? 15.942 -8.461 -12.297 1.00 88.94 204 LEU A C 1
ATOM 1684 O O . LEU A 1 204 ? 16.936 -9.095 -12.649 1.00 88.94 204 LEU A O 1
ATOM 1688 N N . ASP A 1 205 ? 15.733 -7.205 -12.694 1.00 90.19 205 ASP A N 1
ATOM 1689 C CA . ASP A 1 205 ? 16.758 -6.450 -13.426 1.00 90.19 205 ASP A CA 1
ATOM 1690 C C . ASP A 1 205 ? 17.814 -5.814 -12.512 1.00 90.19 205 ASP A C 1
ATOM 1692 O O . ASP A 1 205 ? 17.717 -5.817 -11.285 1.00 90.19 205 ASP A O 1
ATOM 1696 N N . GLU A 1 206 ? 18.853 -5.251 -13.131 1.00 94.19 206 GLU A N 1
ATOM 1697 C CA . GLU A 1 206 ? 19.968 -4.607 -12.433 1.00 94.19 206 GLU A CA 1
ATOM 1698 C C . GLU A 1 206 ? 19.534 -3.469 -11.495 1.00 94.19 206 GLU A C 1
ATOM 1700 O O . GLU A 1 206 ? 20.183 -3.241 -10.475 1.00 94.19 206 GLU A O 1
ATOM 1705 N N . VAL A 1 207 ? 18.425 -2.783 -11.795 1.00 94.75 207 VAL A N 1
ATOM 1706 C CA . VAL A 1 207 ? 17.899 -1.688 -10.969 1.00 94.75 207 VAL A CA 1
ATOM 1707 C C . VAL A 1 207 ? 17.223 -2.250 -9.722 1.00 94.75 207 VAL A C 1
ATOM 1709 O O . VAL A 1 207 ? 17.467 -1.767 -8.617 1.00 94.75 207 VAL A O 1
ATOM 1712 N N . GLU A 1 208 ? 16.413 -3.293 -9.881 1.00 92.56 208 GLU A N 1
ATOM 1713 C CA . GLU A 1 208 ? 15.729 -3.979 -8.778 1.00 92.56 208 GLU A CA 1
ATOM 1714 C C . GLU A 1 208 ? 16.737 -4.668 -7.844 1.00 92.56 208 GLU A C 1
ATOM 1716 O O . GLU A 1 208 ? 16.647 -4.534 -6.623 1.00 92.56 208 GLU A O 1
ATOM 1721 N N . ILE A 1 209 ? 17.758 -5.325 -8.405 1.00 92.94 209 ILE A N 1
ATOM 1722 C CA . ILE A 1 209 ? 18.860 -5.912 -7.630 1.00 92.94 209 ILE A CA 1
ATOM 1723 C C . ILE A 1 209 ? 19.650 -4.829 -6.890 1.00 92.94 209 ILE A C 1
ATOM 1725 O O . ILE A 1 209 ? 19.961 -4.991 -5.707 1.00 92.94 209 ILE A O 1
ATOM 1729 N N . LYS A 1 210 ? 19.950 -3.701 -7.550 1.00 94.69 210 LYS A N 1
ATOM 1730 C CA . LYS A 1 210 ? 20.603 -2.563 -6.895 1.00 94.69 210 LYS A CA 1
ATOM 1731 C C . LYS A 1 210 ? 19.763 -2.055 -5.726 1.00 94.69 210 LYS A C 1
ATOM 1733 O O . LYS A 1 210 ? 20.324 -1.838 -4.658 1.00 94.69 210 LYS A O 1
ATOM 1738 N N . PHE A 1 211 ? 18.451 -1.894 -5.886 1.00 93.81 211 PHE A N 1
ATOM 1739 C CA . PHE A 1 211 ? 17.572 -1.493 -4.786 1.00 93.81 211 PHE A CA 1
ATOM 1740 C C . PHE A 1 211 ? 17.648 -2.477 -3.609 1.00 93.81 211 PHE A C 1
ATOM 1742 O O . PHE A 1 211 ? 17.949 -2.055 -2.496 1.00 93.81 211 PHE A O 1
ATOM 1749 N N . ILE A 1 212 ? 17.459 -3.778 -3.850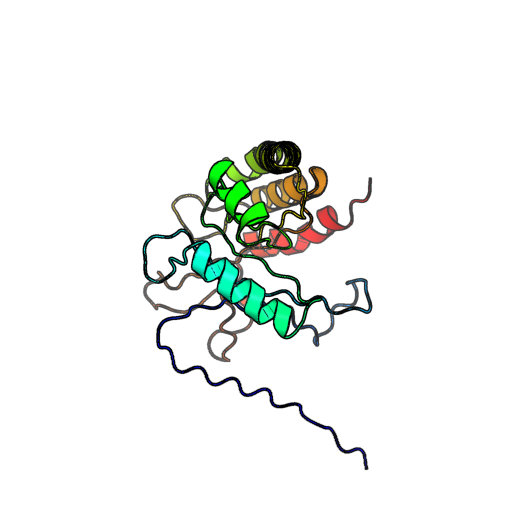 1.00 90.38 212 ILE A N 1
ATOM 1750 C CA . ILE A 1 212 ? 17.458 -4.808 -2.795 1.00 90.38 212 ILE A CA 1
ATOM 1751 C C . ILE A 1 212 ? 18.763 -4.796 -1.996 1.00 90.38 212 ILE A C 1
ATOM 1753 O O . ILE A 1 212 ? 18.733 -4.825 -0.767 1.00 90.38 212 ILE A O 1
ATOM 1757 N N . ASN A 1 213 ? 19.903 -4.688 -2.680 1.00 90.50 213 ASN A N 1
ATOM 1758 C CA . ASN A 1 213 ? 21.212 -4.647 -2.027 1.00 90.50 213 ASN A CA 1
ATOM 1759 C C . ASN A 1 213 ? 21.406 -3.408 -1.135 1.00 90.50 213 ASN A C 1
ATOM 1761 O O . ASN A 1 213 ? 22.211 -3.453 -0.209 1.00 90.50 213 ASN A O 1
ATOM 1765 N N . ASN A 1 214 ? 20.684 -2.314 -1.398 1.00 89.38 214 ASN A N 1
ATOM 1766 C CA . ASN A 1 214 ? 20.780 -1.065 -0.640 1.00 89.38 214 ASN A CA 1
ATOM 1767 C C . ASN A 1 214 ? 19.628 -0.870 0.364 1.00 89.38 214 ASN A C 1
ATOM 1769 O O . ASN A 1 214 ? 19.768 -0.089 1.297 1.00 89.38 214 ASN A O 1
ATOM 1773 N N . ALA A 1 215 ? 18.503 -1.578 0.233 1.00 88.38 215 ALA A N 1
ATOM 1774 C CA . ALA A 1 215 ? 17.331 -1.388 1.093 1.00 88.38 215 ALA A CA 1
ATOM 1775 C C . ALA A 1 215 ? 17.636 -1.626 2.585 1.00 88.38 215 ALA A C 1
ATOM 1777 O O . ALA A 1 215 ? 17.101 -0.928 3.447 1.00 88.38 215 ALA A O 1
ATOM 1778 N N . ASN A 1 216 ? 18.550 -2.554 2.892 1.00 80.94 216 ASN A N 1
ATOM 1779 C CA . ASN A 1 216 ? 18.967 -2.845 4.266 1.00 80.94 216 ASN A CA 1
AT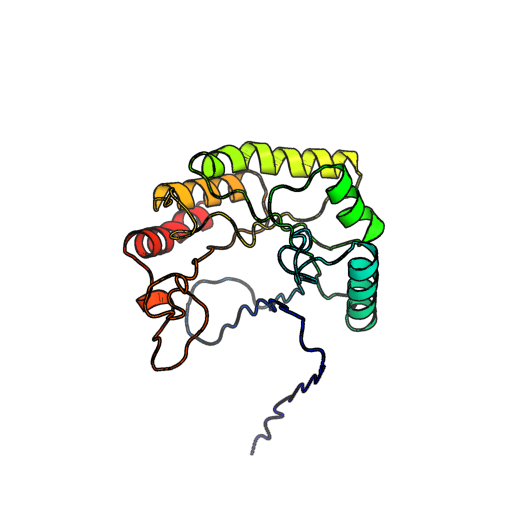OM 1780 C C . ASN A 1 216 ? 19.576 -1.636 4.986 1.00 80.94 216 ASN A C 1
ATOM 1782 O O . ASN A 1 216 ? 19.398 -1.530 6.197 1.00 80.94 216 ASN A O 1
ATOM 1786 N N . SER A 1 217 ? 20.268 -0.727 4.285 1.00 82.75 217 SER A N 1
ATOM 1787 C CA . SER A 1 217 ? 20.813 0.468 4.940 1.00 82.75 217 SER A CA 1
ATOM 1788 C C . SER A 1 217 ? 19.687 1.386 5.407 1.00 82.75 217 SER A C 1
ATOM 1790 O O . SER A 1 217 ? 19.710 1.850 6.532 1.00 82.75 217 SER A O 1
ATOM 1792 N N . VAL A 1 218 ? 18.627 1.554 4.611 1.00 81.25 218 VAL A N 1
ATOM 1793 C CA . VAL A 1 218 ? 17.464 2.368 5.003 1.00 81.25 218 VAL A CA 1
ATOM 1794 C C . VAL A 1 218 ? 16.736 1.768 6.208 1.00 81.25 218 VAL A C 1
ATOM 1796 O O . VAL A 1 218 ? 16.267 2.497 7.083 1.00 81.25 218 VAL A O 1
ATOM 1799 N N . ILE A 1 219 ? 16.626 0.439 6.262 1.00 75.62 219 ILE A N 1
ATOM 1800 C CA . ILE A 1 219 ? 15.934 -0.266 7.349 1.00 75.62 219 ILE A CA 1
ATOM 1801 C C . ILE A 1 219 ? 16.730 -0.155 8.654 1.00 75.62 219 ILE A C 1
ATOM 1803 O O . ILE A 1 219 ? 16.141 0.189 9.676 1.00 75.62 219 ILE A O 1
ATOM 1807 N N . ASN A 1 220 ? 18.047 -0.372 8.594 1.00 75.75 220 ASN A N 1
ATOM 1808 C CA . ASN A 1 220 ? 18.928 -0.429 9.764 1.00 75.75 220 ASN A CA 1
ATOM 1809 C C . ASN A 1 220 ? 19.583 0.912 10.135 1.00 75.75 220 ASN A C 1
ATOM 1811 O O . ASN A 1 220 ? 20.285 0.973 11.141 1.00 75.75 220 ASN A O 1
ATOM 1815 N N . ASP A 1 221 ? 19.386 1.971 9.344 1.00 66.75 221 ASP A N 1
ATOM 1816 C CA . ASP A 1 221 ? 19.738 3.336 9.737 1.00 66.75 221 ASP A CA 1
ATOM 1817 C C . ASP A 1 221 ? 18.799 3.765 10.876 1.00 66.75 221 ASP A C 1
ATOM 1819 O O . ASP A 1 221 ? 17.719 4.331 10.658 1.00 66.75 221 ASP A O 1
ATOM 1823 N N . ASP A 1 222 ? 19.210 3.426 12.095 1.00 52.00 222 ASP A N 1
ATOM 1824 C CA . ASP A 1 222 ? 18.746 4.021 13.339 1.00 52.00 222 ASP A CA 1
ATOM 1825 C C . ASP A 1 222 ? 19.586 5.287 13.569 1.00 52.00 222 ASP A C 1
ATOM 1827 O O . ASP A 1 222 ? 20.754 5.211 13.956 1.00 52.00 222 ASP A O 1
ATOM 1831 N N . ASN A 1 223 ? 19.004 6.453 13.280 1.00 45.34 223 ASN A N 1
ATOM 1832 C CA . ASN A 1 223 ? 19.459 7.715 13.873 1.00 45.34 223 ASN A CA 1
ATOM 1833 C C . ASN A 1 223 ? 18.745 7.926 15.205 1.00 45.34 223 ASN A C 1
ATOM 1835 O O . ASN A 1 223 ? 17.497 7.809 15.208 1.00 45.34 223 ASN A O 1
#

Radius of gyration: 18.79 Å; chains: 1; bounding box: 42×58×44 Å

Sequence (223 aa):
MKIYYVLFLLILFSINNFSQEITFIPRQSTVNDTIGDEVVIYIDLANERNIQDRRYVGFDELSILRDRIKSIDPQRLVTASQGGDISEEELRKYLETVKIDFITPHRPRHEGSPQQTIDKTKEYFSMMQKIGRIVPLHYQEPFRRGYGSWNPSAEDFIADLKNAKDNGATGWCFHNGDTRDKKDGRPRRSFDMRSEEGRLFDQLDEVEIKFINNANSVINDDN

Secondary structure (DSSP, 8-state):
---------------TT-----------S--S----S----EEES-TTTTSSSTT---HHHHHHHHHHHHHH-TT-EEE--EEBPPPHHHHHIIIIII--SSB-EE---STTHHHHHHHHHHHHHHHHHHHT----BEESS---TTSSS----HHHHHHHHHHHHHTT-SEE---PPP-TTSTT---TTSS---TTT--GGGG--HHHHHHHHHHHHHHH---

Foldseek 3Di:
DDDDDDDDDDDDDPDPQDPFPQDDPDDDDDDPDDDDPDDAGAGALFAQCVPPDSRPDDLQRLLVSLVVVCVVPVPHAYEHEHEAAADLVRLLSRCPVNNHQEYEYQHDADPCGLVCLLVSLVVSQVSCVVSVHDHAYEHAHYYEAPPDPDGDALVSVLSNLLSCVVNRHPYYDHDQDFDCVDPVSDRALDPPPPPVNHDNVVRDDPRSVSNVVCNVCSVPPDD

pLDDT: mean 82.05, std 23.74, range [24.08, 98.75]

=== Feature glossary ===
The record interleaves many kinds of information about one protein. Here is each kind framed as the question it answers.

Q: What does the local fold look like, residue by residue?
A: The Foldseek 3Di string encodes local tertiary geometry as a 20-letter alphabet — one character per residue — derived from the relative positions of nearby Cα atoms. Unlike the amino-acid sequence, 3Di is a direct function of the 3D structure, so two proteins with the same fold have similar 3Di strings even at low sequence identity.

Q: Which residues are in helices, strands, or loops?
A: The SS8 string is DSSP's per-residue secondary-structure call. α-helix (H) means an i→i+4 H-bond ladder; β-strand (E) means the residue participates in a β-sheet; 3₁₀ (G) and π (I) are tighter and wider helices; T/S are turns/bends; '-' is loop.

Q: How big and how compact is the whole molecule?
A: Radius of gyration (Rg) is the root-mean-square distance of Cα atoms from their centroid — a single number for overall size and compactness. A globular domain of N residues has Rg ≈ 2.2·N^0.38 Å; an extended or disordered chain has a much larger Rg. The Cα contact count is the number of residue pairs whose Cα atoms are within 8 Å and are more than four positions apart in sequence — a standard proxy for tertiary packing density. The bounding box is the smallest axis-aligned box enclosing all Cα atoms.

Q: Where is each backbone atom in 3D?
A: Structure coordinates are given as an mmCIF _atom_site loop: one row per atom with element, residue name, chain id, sequence number, and x/y/z position in Å. Only the four main-chain atoms per residue are included here; side chains are omitted to keep the record compact.

Q: What is the amino-acid chain?
A: Primary structure: the covalent order of the twenty standard amino acids along the backbone. Two proteins with the same sequence will (almost always) fold to the same structure; two with 30% identity often share a fold but not the details.

Q: What if only a Cα trace is available?
A: Three-state secondary structure (P-SEA) collapses the eight DSSP classes into helix (a), strand (b), and coil (c). P-SEA assigns these from Cα geometry alone — distances and angles — without requiring backbone oxygens, so it works on any Cα trace.

Q: What family and function is it annotated with?
A: Database cross-references. InterPro integrates a dozen domain/family signature databases into unified entries with residue-range hits. GO terms attach function/process/location labels with evidence codes. CATH codes position the fold in a four-level structural taxonomy. Organism is the NCBI-taxonomy species name.

Q: How confident is the AlphaFold model at each residue?
A: pLDDT is the predicted lDDT-Cα score: AlphaFold's confidence that the local environment of each residue (all inter-atomic distances within 15 Å) is correctly placed. It is a per-residue number between 0 and 100, with higher meaning more reliable.

Q: How mobile is each atom in the crystal?
A: B-factor (Debye–Waller factor) reflects atomic displacement in the crystal lattice. It is an experimental observable (units Å²), not a prediction; low values mean the atom is pinned down, high values mean it moves or is heterogeneous across the crystal.

Q: Which residues are buried vs exposed?
A: SASA measures how much of the protein is reachable by solvent. It is computed by rolling a water-sized probe over the atomic surface and summing the exposed area (Å²). Per-residue SASA distinguishes core (buried, low SASA) from surface (exposed, high SASA) residues; total SASA is a whole-molecule size measure.

Q: What do the diagnostic plots show?
A: Plot images: a contact map (which residues are close in 3D, as an N×N binary image), a Ramachandran scatter (backbone torsion angles, revealing secondary-structure composition at a glance), and — for AlphaFold structures — a PAE heatmap (pairwise prediction confidence).

Q: What known structures does this most resemble?
A: The Foldseek neighbor list gives the closest experimentally determined structures in the PDB, ranked by structural alignment. TM-score near 1 means near-identical fold; near 0.3 means only rough topology match. This is how one finds what a novel AlphaFold prediction most resembles in the solved-structure universe.

Q: Are the domains correctly placed relative to each other?
A: Predicted aligned error is AlphaFold's pairwise confidence. Unlike pLDDT (per-residue), PAE is per-residue-pair and captures whether two parts of the structure are correctly placed relative to each other. Units are ångströms of expected positional error.

Q: What do the rendered images show?
A: Structure images are PyMOL renders from six orthogonal camera directions. Cartoon representation draws helices as coils and strands as arrows; sticks shows the backbone as bonds; surface shows the solvent-excluded envelope. Rainbow coloring maps sequence position to hue (blue→red, N→C); chain coloring assigns a distinct color per polypeptide.

Q: What are the backbone torsion angles?
A: φ (phi) and ψ (psi) are the two rotatable backbone dihedrals per residue: φ is the C(i-1)–N–Cα–C torsion, ψ is the N–Cα–C–N(i+1) torsion, both in degrees on (−180°, 180°]. α-helical residues cluster near (−60°, −45°); β-strand residues near (−120°, +130°). A Ramachandran plot is simply a scatter of (φ, ψ) for every residue.